Protein AF-A0A9P9S397-F1 (afdb_monomer_lite)

Sequence (349 aa):
MIGLSSWQPPRPSTATQDDVRAQAESRRKRQEWLDWERIQEQHIRQCRNQVNSLKAAIALLDTSIELNRAKLKNDVPYWWNVFRSPMLSEKEKSEIRRGILDNGAAMRIKQASLKREQSDLEKLDIELVQRKNQELIRLEVERVEKEKRARAAREKAGAEARQRAAAEHARQRAAQEAKAKAAREEAAKEEAARRERMAEVEEALKRHRETMEKEREKRVEEARKARQTQRQNYSYGGRNGSQHQGHNQTPEISCEHSGWWSKLEGRRDCPHCTGPCYTFALQCPGCATIACVACRPKLQAGRKPPLYDHSQQRQGAANRHTKGNGRGHRAPQQGRNDEHNQYNIYDWF

Secondary structure (DSSP, 8-state):
-------PPPPPPHHHHHHHHHHHHHHHHHHHHHHHHHHHHHHHHHHHHHHHHHHHHHHHHHHHHHHHHHHHHH---TTS-TTS-PPPPHHHHHHHHHHHHHHHHHHHHHHHHHHHHHHHHHHHHHHHHHHHHHHHHHHHHHHHHHHHHHHHHHHHHHHHHHHHHHHHHHHHHHHHHHHHHHHHHHHHHHHHHHHHHHHHHHHHHHHHHHHHHHHHHHHHHHHHHHHHHHTTS-------------------------S--EEEES-EE-TTT--EESSEEEE-TTT--EE-TTTHHHHHTT-------TTTTTSSSSS-SS---------------------------

Foldseek 3Di:
DDDPPPPDDPDPDPVVVVVVVVVVVVVVVVVVLVVVLVVLVVVLVVLVVLLVVLVVLLVVLVVLLVVLVVLVVVLDDDPPCVDDDDHDDPVRNVVSVVSNVVSVVVSVVSVVVSVVSVVVSVVSVVVSVVVVVVVVVVVVVVVVVVVVVVVVVVVVVVVVVVVVVVVVVVVVVVVVVVVVVVVVVVVVVVVVVVVVVVVVVVVVVVVVVVVVVVVVVVVVVVVVVVVVVCVVPDDDDDDDDDDDDDDDPDDPPPDLLPDAWDWAAAWDQQPQARDIPHGTWTARPPPRHTHHPVCSVCVNVVHRRPHHPPPPPVVPPPPPPDDDDDDDDDDPPPDPPPPPPPPPPDDDD

pLDDT: mean 83.04, std 20.04, range [29.83, 98.56]

Radius of gyration: 61.06 Å; chains: 1; bounding box: 126×58×181 Å

Structure (mmCIF, N/CA/C/O backbone):
data_AF-A0A9P9S397-F1
#
_entry.id   AF-A0A9P9S397-F1
#
loop_
_atom_site.group_PDB
_atom_site.id
_atom_site.type_symbol
_atom_site.label_atom_id
_atom_site.label_alt_id
_atom_site.label_comp_id
_atom_site.label_asym_id
_atom_site.label_entity_id
_atom_site.label_seq_id
_atom_site.pdbx_PDB_ins_code
_atom_site.Cartn_x
_atom_site.Cartn_y
_atom_site.Cartn_z
_atom_site.occupancy
_atom_site.B_iso_or_equiv
_atom_site.auth_seq_id
_atom_site.auth_comp_id
_atom_site.auth_asym_id
_atom_site.auth_atom_id
_atom_site.pdbx_PDB_model_num
ATOM 1 N N . MET A 1 1 ? 44.923 -33.596 -12.079 1.00 47.06 1 MET A N 1
ATOM 2 C CA . MET A 1 1 ? 44.219 -33.124 -10.868 1.00 47.06 1 MET A CA 1
ATOM 3 C C . MET A 1 1 ? 43.403 -31.902 -11.257 1.00 47.06 1 MET A C 1
ATOM 5 O O . MET A 1 1 ? 43.984 -30.858 -11.513 1.00 47.06 1 MET A O 1
ATOM 9 N N . ILE A 1 2 ? 42.090 -32.058 -11.429 1.00 52.41 2 ILE A N 1
ATOM 10 C CA . ILE A 1 2 ? 41.185 -30.953 -11.770 1.00 52.41 2 ILE A CA 1
ATOM 11 C C . ILE A 1 2 ? 40.862 -30.237 -10.458 1.00 52.41 2 ILE A C 1
ATOM 13 O O . ILE A 1 2 ? 40.280 -30.836 -9.556 1.00 52.41 2 ILE A O 1
ATOM 17 N N . GLY A 1 3 ? 41.316 -28.991 -10.326 1.00 55.72 3 GLY A N 1
ATOM 18 C CA . GLY A 1 3 ? 41.037 -28.162 -9.161 1.00 55.72 3 GLY A CA 1
ATOM 19 C C . GLY A 1 3 ? 39.544 -27.867 -9.080 1.00 55.72 3 GLY A C 1
ATOM 20 O O . GLY A 1 3 ? 38.993 -27.202 -9.953 1.00 55.72 3 GLY A O 1
ATOM 21 N N . LEU A 1 4 ? 38.891 -28.369 -8.033 1.00 61.16 4 LEU A N 1
ATOM 22 C CA . LEU A 1 4 ? 37.544 -27.963 -7.652 1.00 61.16 4 LEU A CA 1
ATOM 23 C C . LEU A 1 4 ? 37.615 -26.502 -7.194 1.00 61.16 4 LEU A C 1
ATOM 25 O O . LEU A 1 4 ? 37.888 -26.221 -6.028 1.00 61.16 4 LEU A O 1
ATOM 29 N N . SER A 1 5 ? 37.421 -25.563 -8.123 1.00 64.38 5 SER A N 1
ATOM 30 C CA . SER A 1 5 ? 37.173 -24.163 -7.783 1.00 64.38 5 SER A CA 1
ATOM 31 C C . SER A 1 5 ? 35.950 -24.117 -6.876 1.00 64.38 5 SER A C 1
ATOM 33 O O . SER A 1 5 ? 34.835 -24.417 -7.303 1.00 64.38 5 SER A O 1
ATOM 35 N N . SER A 1 6 ? 36.179 -23.801 -5.603 1.00 70.31 6 SER A N 1
ATOM 36 C CA . SER A 1 6 ? 35.135 -23.687 -4.597 1.00 70.31 6 SER A CA 1
ATOM 37 C C . SER A 1 6 ? 34.153 -22.604 -5.032 1.00 70.31 6 SER A C 1
ATOM 39 O O . SER A 1 6 ? 34.464 -21.414 -5.068 1.00 70.31 6 SER A O 1
ATOM 41 N N . TRP A 1 7 ? 32.954 -23.026 -5.423 1.00 75.06 7 TRP A N 1
ATOM 42 C CA . TRP A 1 7 ? 31.869 -22.110 -5.731 1.00 75.06 7 TRP A CA 1
ATOM 43 C C . TRP A 1 7 ? 31.431 -21.457 -4.419 1.00 75.06 7 TRP A C 1
ATOM 45 O O . TRP A 1 7 ? 30.706 -22.050 -3.621 1.00 75.06 7 TRP A O 1
ATOM 55 N N . GLN A 1 8 ? 31.944 -20.259 -4.146 1.00 76.62 8 GLN A N 1
ATOM 56 C CA . GLN A 1 8 ? 31.479 -19.440 -3.036 1.00 76.62 8 GLN A CA 1
ATOM 57 C C . GLN A 1 8 ? 30.264 -18.643 -3.517 1.00 76.62 8 GLN A C 1
ATOM 59 O O . GLN A 1 8 ? 30.388 -17.885 -4.484 1.00 76.62 8 GLN A O 1
ATOM 64 N N . PRO A 1 9 ? 29.089 -18.800 -2.882 1.00 76.06 9 PRO A N 1
ATOM 65 C CA . PRO A 1 9 ? 27.924 -18.013 -3.244 1.00 76.06 9 PRO A CA 1
ATOM 66 C C . PRO A 1 9 ? 28.239 -16.516 -3.089 1.00 76.06 9 PRO A C 1
ATOM 68 O O . PRO A 1 9 ? 28.928 -16.128 -2.137 1.00 76.06 9 PRO A O 1
ATOM 71 N N . PRO A 1 10 ? 27.758 -15.664 -4.011 1.00 75.31 10 PRO A N 1
ATOM 72 C CA . PRO A 1 10 ? 27.984 -14.228 -3.938 1.00 75.31 10 PRO A CA 1
ATOM 73 C C . PRO A 1 10 ? 27.463 -13.701 -2.599 1.00 75.31 10 PRO A C 1
ATOM 75 O O . PRO A 1 10 ? 26.325 -13.976 -2.212 1.00 75.31 10 PRO A O 1
ATOM 78 N N . ARG A 1 11 ? 28.311 -12.959 -1.876 1.00 76.56 11 ARG A N 1
ATOM 79 C CA . ARG A 1 11 ? 27.916 -12.348 -0.603 1.00 76.56 11 ARG A CA 1
ATOM 80 C C . ARG A 1 11 ? 26.705 -11.442 -0.851 1.00 76.56 11 ARG A C 1
ATOM 82 O O . ARG A 1 11 ? 26.745 -10.650 -1.797 1.00 76.56 11 ARG A O 1
ATOM 89 N N . PRO A 1 12 ? 25.638 -11.546 -0.041 1.00 69.94 12 PRO A N 1
ATOM 90 C CA . PRO A 1 12 ? 24.483 -10.676 -0.182 1.00 69.94 12 PRO A CA 1
ATOM 91 C C . PRO A 1 12 ? 24.933 -9.217 -0.081 1.00 69.94 12 PRO A C 1
ATOM 93 O O . PRO A 1 12 ? 25.752 -8.861 0.765 1.00 69.94 12 PRO A O 1
ATOM 96 N N . SER A 1 13 ? 24.419 -8.383 -0.984 1.00 75.19 13 SER A N 1
ATOM 97 C CA . SER A 1 13 ? 24.663 -6.941 -0.967 1.00 75.19 13 SER A CA 1
ATOM 98 C C . SER A 1 13 ? 24.249 -6.370 0.392 1.00 75.19 13 SER A C 1
ATOM 100 O O . SER A 1 13 ? 23.174 -6.703 0.894 1.00 75.19 13 SER A O 1
ATOM 102 N N . THR A 1 14 ? 25.065 -5.493 0.976 1.00 80.00 14 THR A N 1
ATOM 103 C CA . THR A 1 14 ? 24.781 -4.840 2.267 1.00 80.00 14 THR A CA 1
ATOM 104 C C . THR A 1 14 ? 23.400 -4.176 2.286 1.00 80.00 14 THR A C 1
ATOM 106 O O . THR A 1 14 ? 22.668 -4.317 3.260 1.00 80.00 14 THR A O 1
ATOM 109 N N . ALA A 1 15 ? 22.969 -3.603 1.156 1.00 79.00 15 ALA A N 1
ATOM 110 C CA . ALA A 1 15 ? 21.637 -3.018 0.996 1.00 79.00 15 ALA A CA 1
ATOM 111 C C . ALA A 1 15 ? 20.494 -4.029 1.216 1.00 79.00 15 ALA A C 1
ATOM 113 O O . ALA A 1 15 ? 19.475 -3.699 1.813 1.00 79.00 15 ALA A O 1
ATOM 114 N N . THR A 1 16 ? 20.668 -5.282 0.782 1.00 83.12 16 THR A N 1
ATOM 115 C CA . THR A 1 16 ? 19.650 -6.329 0.986 1.00 83.12 16 THR A CA 1
ATOM 116 C C . THR A 1 16 ? 19.575 -6.793 2.439 1.00 83.12 16 THR A C 1
ATOM 118 O O . THR A 1 16 ? 18.506 -7.172 2.907 1.00 83.12 16 THR A O 1
ATOM 121 N N . GLN A 1 17 ? 20.689 -6.732 3.173 1.00 89.94 17 GLN A N 1
ATOM 122 C CA . GLN A 1 17 ? 20.728 -7.087 4.589 1.00 89.94 17 GLN A CA 1
ATOM 123 C C . GLN A 1 17 ? 20.063 -6.010 5.460 1.00 89.94 17 GLN A C 1
ATOM 125 O O . GLN A 1 17 ? 19.331 -6.348 6.393 1.00 89.94 17 GLN A O 1
ATOM 130 N N . ASP A 1 18 ? 20.269 -4.735 5.128 1.00 88.06 18 ASP A N 1
ATOM 131 C CA . ASP A 1 18 ? 19.648 -3.608 5.831 1.00 88.06 18 ASP A CA 1
ATOM 132 C C . ASP A 1 18 ? 18.126 -3.581 5.631 1.00 88.06 18 ASP A C 1
ATOM 134 O O . ASP A 1 18 ? 17.384 -3.402 6.598 1.00 88.06 18 ASP A O 1
ATOM 138 N N . ASP A 1 19 ? 17.639 -3.872 4.419 1.00 87.12 19 ASP A N 1
ATOM 139 C CA . ASP A 1 19 ? 16.201 -3.985 4.141 1.00 87.12 19 ASP A CA 1
ATOM 140 C C . ASP A 1 19 ? 15.539 -5.113 4.947 1.00 87.12 19 ASP A C 1
ATOM 142 O O . ASP A 1 19 ? 14.434 -4.951 5.473 1.00 87.12 19 ASP A O 1
ATOM 146 N N . VAL A 1 20 ? 16.212 -6.261 5.075 1.00 92.00 20 VAL A N 1
ATOM 147 C CA . VAL A 1 20 ? 15.720 -7.388 5.881 1.00 92.00 20 VAL A CA 1
ATOM 148 C C . VAL A 1 20 ? 15.672 -7.013 7.362 1.00 92.00 20 VAL A C 1
ATOM 150 O O . VAL A 1 20 ? 14.684 -7.318 8.034 1.00 92.00 20 VAL A O 1
ATOM 153 N N . ARG A 1 21 ? 16.693 -6.312 7.874 1.00 93.75 21 ARG A N 1
ATOM 154 C CA . ARG A 1 21 ? 16.716 -5.834 9.264 1.00 93.75 21 ARG A CA 1
ATOM 155 C C . ARG A 1 21 ? 15.594 -4.830 9.527 1.00 93.75 21 ARG A C 1
ATOM 157 O O . ARG A 1 21 ? 14.854 -5.001 10.491 1.00 93.75 21 ARG A O 1
ATOM 164 N N . ALA A 1 22 ? 15.407 -3.854 8.640 1.00 90.69 22 ALA A N 1
ATOM 165 C CA . ALA A 1 22 ? 14.336 -2.866 8.749 1.00 90.69 22 ALA A CA 1
ATOM 166 C C . ALA A 1 22 ? 12.944 -3.524 8.741 1.00 90.69 22 ALA A C 1
ATOM 168 O O . ALA A 1 22 ? 12.081 -3.175 9.547 1.00 90.69 22 ALA A O 1
ATOM 169 N N . GLN A 1 23 ? 12.727 -4.529 7.886 1.00 92.69 23 GLN A N 1
ATOM 170 C CA . GLN A 1 23 ? 11.474 -5.291 7.874 1.00 92.69 23 GLN A CA 1
ATOM 171 C C . GLN A 1 23 ? 11.268 -6.108 9.154 1.00 92.69 23 GLN A C 1
ATOM 173 O O . GLN A 1 23 ? 10.143 -6.190 9.648 1.00 92.69 23 GLN A O 1
ATOM 178 N N . ALA A 1 24 ? 12.324 -6.716 9.697 1.00 95.94 24 ALA A N 1
ATOM 179 C CA . ALA A 1 24 ? 12.247 -7.456 10.953 1.00 95.94 24 ALA A CA 1
ATOM 180 C C . ALA A 1 24 ? 11.903 -6.531 12.132 1.00 95.94 24 ALA A C 1
ATOM 182 O O . ALA A 1 24 ? 11.038 -6.866 12.940 1.00 95.94 24 ALA A O 1
ATOM 183 N N . GLU A 1 25 ? 12.513 -5.346 12.197 1.00 95.75 25 GLU A N 1
ATOM 184 C CA . GLU A 1 25 ? 12.210 -4.333 13.212 1.00 95.75 25 GLU A CA 1
ATOM 185 C C . GLU A 1 25 ? 10.779 -3.797 13.094 1.00 95.75 25 GLU A C 1
ATOM 187 O O . GLU A 1 25 ? 10.087 -3.695 14.107 1.00 95.75 25 GLU A O 1
ATOM 192 N N . SER A 1 26 ? 10.306 -3.514 11.875 1.00 93.44 26 SER A N 1
ATOM 193 C CA . SER A 1 26 ? 8.913 -3.113 11.618 1.00 93.44 26 SER A CA 1
ATOM 194 C C . SER A 1 26 ? 7.926 -4.184 12.102 1.00 93.44 26 SER A C 1
ATOM 196 O O . SER A 1 26 ? 7.006 -3.896 12.871 1.00 93.44 26 SER A O 1
ATOM 198 N N . ARG A 1 27 ? 8.169 -5.458 11.762 1.00 95.88 27 ARG A N 1
ATOM 199 C CA . ARG A 1 27 ? 7.345 -6.584 12.236 1.00 95.88 27 ARG A CA 1
ATOM 200 C C . ARG A 1 27 ? 7.357 -6.714 13.755 1.00 95.88 27 ARG A C 1
ATOM 202 O O . ARG A 1 27 ? 6.297 -6.923 14.337 1.00 95.88 27 ARG A O 1
ATOM 209 N N . ARG A 1 28 ? 8.522 -6.569 14.394 1.00 97.62 28 ARG A N 1
ATOM 210 C CA . ARG A 1 28 ? 8.641 -6.629 15.857 1.00 97.62 28 ARG A CA 1
ATOM 211 C C . ARG A 1 28 ? 7.817 -5.527 16.520 1.00 97.62 28 ARG A C 1
ATOM 213 O O . ARG A 1 28 ? 6.984 -5.826 17.365 1.00 97.62 28 ARG A O 1
ATOM 220 N N . LYS A 1 29 ? 7.964 -4.280 16.064 1.00 95.38 29 LYS A N 1
ATOM 221 C CA . LYS A 1 29 ? 7.185 -3.134 16.560 1.00 95.38 29 LYS A CA 1
ATOM 222 C C . LYS A 1 29 ? 5.682 -3.293 16.332 1.00 95.38 29 LYS A C 1
ATOM 224 O O . LYS A 1 29 ? 4.881 -2.803 17.122 1.00 95.38 29 LYS A O 1
ATOM 229 N N . ARG A 1 30 ? 5.275 -3.935 15.235 1.00 94.88 30 ARG A N 1
ATOM 230 C CA . ARG A 1 30 ? 3.866 -4.260 14.981 1.00 94.88 30 ARG A CA 1
ATOM 231 C C . ARG A 1 30 ? 3.350 -5.322 15.948 1.00 94.88 30 ARG A C 1
ATOM 233 O O . ARG A 1 30 ? 2.230 -5.197 16.424 1.00 94.88 30 ARG A O 1
ATOM 240 N N . GLN A 1 31 ? 4.156 -6.333 16.252 1.00 97.81 31 GLN A N 1
ATOM 241 C CA . GLN A 1 31 ? 3.795 -7.358 17.227 1.00 97.81 31 GLN A CA 1
ATOM 242 C C . GLN A 1 31 ? 3.662 -6.769 18.637 1.00 97.81 31 GLN A C 1
ATOM 244 O O . GLN A 1 31 ? 2.651 -6.996 19.290 1.00 97.81 31 GLN A O 1
ATOM 249 N N . GLU A 1 32 ? 4.625 -5.941 19.054 1.00 96.88 32 GLU A N 1
ATOM 250 C CA . GLU A 1 32 ? 4.577 -5.196 20.320 1.00 96.88 32 GLU A CA 1
ATOM 251 C C . GLU A 1 32 ? 3.282 -4.371 20.436 1.00 96.88 32 GLU A C 1
ATOM 253 O O . GLU A 1 32 ? 2.628 -4.377 21.478 1.00 96.88 32 GLU A O 1
ATOM 258 N N . TRP A 1 33 ? 2.869 -3.710 19.348 1.00 96.62 33 TRP A N 1
ATOM 259 C CA . TRP A 1 33 ? 1.614 -2.957 19.308 1.00 96.62 33 TRP A CA 1
ATOM 260 C C . TRP A 1 33 ? 0.370 -3.852 19.420 1.00 96.62 33 TRP A C 1
ATOM 262 O O . TRP A 1 33 ? -0.529 -3.540 20.196 1.00 96.62 33 TRP A O 1
ATOM 272 N N . LEU A 1 34 ? 0.326 -4.978 18.701 1.00 96.56 34 LEU A N 1
ATOM 273 C CA . LEU A 1 34 ? -0.796 -5.928 18.763 1.00 96.56 34 LEU A CA 1
ATOM 274 C C . LEU A 1 34 ? -0.946 -6.564 20.150 1.00 96.56 34 LEU A C 1
ATOM 276 O O . LEU A 1 34 ? -2.060 -6.809 20.614 1.00 96.56 34 LEU A O 1
ATOM 280 N N . ASP A 1 35 ? 0.170 -6.862 20.812 1.00 97.94 35 ASP A N 1
ATOM 281 C CA . ASP A 1 35 ? 0.150 -7.418 22.161 1.00 97.94 35 ASP A CA 1
ATOM 282 C C . ASP A 1 35 ? -0.307 -6.362 23.179 1.00 97.94 35 ASP A C 1
ATOM 284 O O . ASP A 1 35 ? -1.132 -6.667 24.042 1.00 97.94 35 ASP A O 1
ATOM 288 N N . TRP A 1 36 ? 0.128 -5.107 23.026 1.00 97.62 36 TRP A N 1
ATOM 289 C CA . TRP A 1 36 ? -0.390 -3.986 23.813 1.00 97.62 36 TRP A CA 1
ATOM 290 C C . TRP A 1 36 ? -1.898 -3.777 23.603 1.00 97.62 36 TRP A C 1
ATOM 292 O O . TRP A 1 36 ? -2.637 -3.684 24.583 1.00 97.62 36 TRP A O 1
ATOM 302 N N . GLU A 1 37 ? -2.372 -3.770 22.352 1.00 97.69 37 GLU A N 1
ATOM 303 C CA . GLU A 1 37 ? -3.796 -3.618 22.015 1.00 97.69 37 GLU A CA 1
ATOM 304 C C . GLU A 1 37 ? -4.633 -4.707 22.694 1.00 97.69 37 GLU A C 1
ATOM 306 O O . GLU A 1 37 ? -5.632 -4.410 23.348 1.00 97.69 37 GLU A O 1
ATOM 311 N N . ARG A 1 38 ? -4.182 -5.965 22.627 1.00 98.25 38 ARG A N 1
ATOM 312 C CA . ARG A 1 38 ? -4.863 -7.094 23.274 1.00 98.25 38 ARG A CA 1
ATOM 313 C C . ARG A 1 38 ? -4.982 -6.911 24.787 1.00 98.25 38 ARG A C 1
ATOM 315 O O . ARG A 1 38 ? -6.045 -7.174 25.350 1.00 98.25 38 ARG A O 1
ATOM 322 N N . ILE A 1 39 ? -3.904 -6.480 25.444 1.00 98.06 39 ILE A N 1
ATOM 323 C CA . ILE A 1 39 ? -3.888 -6.246 26.894 1.00 98.06 39 ILE A CA 1
ATOM 324 C C . ILE A 1 39 ? -4.864 -5.121 27.260 1.00 98.06 39 ILE A C 1
ATOM 326 O O . ILE A 1 39 ? -5.649 -5.273 28.198 1.00 98.06 39 ILE A O 1
ATOM 330 N N . GLN A 1 40 ? -4.872 -4.025 26.498 1.00 97.12 40 GLN A N 1
ATOM 331 C CA . GLN A 1 40 ? -5.792 -2.910 26.734 1.00 97.12 40 GLN A CA 1
ATOM 332 C C . GLN A 1 40 ? -7.251 -3.308 26.528 1.00 97.12 40 GLN A C 1
ATOM 334 O O . GLN A 1 40 ? -8.101 -3.013 27.366 1.00 97.12 40 GLN A O 1
ATOM 339 N N . GLU A 1 41 ? -7.558 -4.047 25.463 1.00 97.69 41 GLU A N 1
ATOM 340 C CA . GLU A 1 41 ? -8.910 -4.552 25.237 1.00 97.69 41 GLU A CA 1
ATOM 341 C C . GLU A 1 41 ? -9.369 -5.492 26.356 1.00 97.69 41 GLU A C 1
ATOM 343 O O . GLU A 1 41 ? -10.533 -5.451 26.761 1.00 97.69 41 GLU A O 1
ATOM 348 N N . GLN A 1 42 ? -8.475 -6.332 26.883 1.00 98.31 42 GLN A N 1
ATOM 349 C CA . GLN A 1 42 ? -8.781 -7.173 28.037 1.00 98.31 42 GLN A CA 1
ATOM 350 C C . GLN A 1 42 ? -9.090 -6.328 29.280 1.00 98.31 42 GLN A C 1
ATOM 352 O O . GLN A 1 42 ? -10.061 -6.624 29.980 1.00 98.31 42 GLN A O 1
ATOM 357 N N . HIS A 1 43 ? -8.318 -5.269 29.529 1.00 97.88 43 HIS A N 1
ATOM 358 C CA . HIS A 1 43 ? -8.546 -4.355 30.646 1.00 97.88 43 HIS A CA 1
ATOM 359 C C . HIS A 1 43 ? -9.898 -3.634 30.520 1.00 97.88 43 HIS A C 1
ATOM 361 O O . HIS A 1 43 ? -10.719 -3.689 31.434 1.00 97.88 43 HIS A O 1
ATOM 367 N N . ILE A 1 44 ? -10.206 -3.092 29.339 1.00 98.06 44 ILE A N 1
ATOM 368 C CA . ILE A 1 44 ? -11.502 -2.473 29.022 1.00 98.06 44 ILE A CA 1
ATOM 369 C C . ILE A 1 44 ? -12.659 -3.453 29.265 1.00 98.06 44 ILE A C 1
ATOM 371 O O . ILE A 1 44 ? -13.680 -3.087 29.854 1.00 98.06 44 ILE A O 1
ATOM 375 N N . ARG A 1 45 ? -12.521 -4.724 28.858 1.00 98.50 45 ARG A N 1
ATOM 376 C CA . ARG A 1 45 ? -13.539 -5.759 29.127 1.00 98.50 45 ARG A CA 1
ATOM 377 C C . ARG A 1 45 ? -13.733 -5.996 30.625 1.00 98.50 45 ARG A C 1
ATOM 379 O O . ARG A 1 45 ? -14.874 -6.128 31.067 1.00 98.50 45 ARG A O 1
ATOM 386 N N . GLN A 1 46 ? -12.654 -6.045 31.403 1.00 98.25 46 GLN A N 1
ATOM 387 C CA . GLN A 1 46 ? -12.730 -6.207 32.857 1.00 98.25 46 GLN A CA 1
ATOM 388 C C . GLN A 1 46 ? -13.446 -5.022 33.520 1.00 98.25 46 GLN A C 1
ATOM 390 O O . GLN A 1 46 ? -14.392 -5.251 34.277 1.00 98.25 46 GLN A O 1
ATOM 395 N N . CYS A 1 47 ? -13.092 -3.783 33.164 1.00 97.88 47 CYS A N 1
ATOM 396 C CA . CYS A 1 47 ? -13.770 -2.579 33.654 1.00 97.88 47 CYS A CA 1
ATOM 397 C C . CYS A 1 47 ? -15.263 -2.581 33.285 1.00 97.88 47 CYS A C 1
ATOM 399 O O . CYS A 1 47 ? -16.119 -2.340 34.135 1.00 97.88 47 CYS A O 1
ATOM 401 N N . ARG A 1 48 ? -15.624 -2.954 32.046 1.00 98.38 48 ARG A N 1
ATOM 402 C CA . ARG A 1 48 ? -17.036 -3.085 31.626 1.00 98.38 48 ARG A CA 1
ATOM 403 C C . ARG A 1 48 ? -17.804 -4.099 32.476 1.00 98.38 48 ARG A C 1
ATOM 405 O O . ARG A 1 48 ? -18.940 -3.834 32.871 1.00 98.38 48 ARG A O 1
ATOM 412 N N . ASN A 1 49 ? -17.188 -5.234 32.803 1.00 98.50 49 ASN A N 1
ATOM 413 C CA . ASN A 1 49 ? -17.801 -6.238 33.673 1.00 98.50 49 ASN A CA 1
ATOM 414 C C . ASN A 1 49 ? -18.003 -5.715 35.103 1.00 98.50 49 ASN A C 1
ATOM 416 O O . ASN A 1 49 ? -19.065 -5.936 35.688 1.00 98.50 49 ASN A O 1
ATOM 420 N N . GLN A 1 50 ? -17.028 -4.987 35.652 1.00 98.38 50 GLN A N 1
ATOM 421 C CA . GLN A 1 50 ? -17.141 -4.360 36.973 1.00 98.38 50 GLN A CA 1
ATOM 422 C C . GLN A 1 50 ? -18.247 -3.297 37.004 1.00 98.38 50 GLN A C 1
ATOM 424 O O . GLN A 1 50 ? -19.091 -3.322 37.900 1.00 98.38 50 GLN A O 1
ATOM 429 N N . VAL A 1 51 ? -18.316 -2.432 35.988 1.00 98.38 51 VAL A N 1
ATOM 430 C CA . VAL A 1 51 ? -19.397 -1.449 35.808 1.00 98.38 51 VAL A CA 1
ATOM 431 C C . VAL A 1 51 ? -20.764 -2.138 35.781 1.00 98.38 51 VAL A C 1
ATOM 433 O O . VAL A 1 51 ? -21.682 -1.713 36.484 1.00 98.38 51 VAL A O 1
ATOM 436 N N . ASN A 1 52 ? -20.911 -3.220 35.012 1.00 98.44 52 ASN A N 1
ATOM 437 C CA . ASN A 1 52 ? -22.170 -3.967 34.926 1.00 98.44 52 ASN A CA 1
ATOM 438 C C . ASN A 1 52 ? -22.545 -4.632 36.260 1.00 98.44 52 ASN A C 1
ATOM 440 O O . ASN A 1 52 ? -23.704 -4.568 36.669 1.00 98.44 52 ASN A O 1
ATOM 444 N N . SER A 1 53 ? -21.569 -5.202 36.970 1.00 98.44 53 SER A N 1
ATOM 445 C CA . SER A 1 53 ? -21.763 -5.780 38.305 1.00 98.44 53 SER A CA 1
ATOM 446 C C . SER A 1 53 ? -22.224 -4.730 39.325 1.00 98.44 53 SER A C 1
ATOM 448 O O . SER A 1 53 ? -23.201 -4.941 40.046 1.00 98.44 53 SER A O 1
ATOM 450 N N . LEU A 1 54 ? -21.594 -3.549 39.338 1.00 98.12 54 LEU A N 1
ATOM 451 C CA . LEU A 1 54 ? -21.985 -2.436 40.209 1.00 98.12 54 LEU A CA 1
ATOM 452 C C . LEU A 1 54 ? -23.393 -1.920 39.890 1.00 98.12 54 LEU A C 1
ATOM 454 O O . LEU A 1 54 ? -24.169 -1.678 40.815 1.00 98.12 54 LEU A O 1
ATOM 458 N N . LYS A 1 55 ? -23.751 -1.798 38.605 1.00 98.19 55 LYS A N 1
ATOM 459 C CA . LYS A 1 55 ? -25.111 -1.423 38.180 1.00 98.19 55 LYS A CA 1
ATOM 460 C C . LYS A 1 55 ? -26.156 -2.426 38.669 1.00 98.19 55 LYS A C 1
ATOM 462 O O . LYS A 1 55 ? -27.171 -2.011 39.223 1.00 98.19 55 LYS A O 1
ATOM 467 N N . ALA A 1 56 ? -25.896 -3.725 38.515 1.00 98.38 56 ALA A N 1
ATOM 468 C CA . ALA A 1 56 ? -26.794 -4.773 38.995 1.00 98.38 56 ALA A CA 1
ATOM 469 C C . ALA A 1 56 ? -26.954 -4.728 40.525 1.00 98.38 56 ALA A C 1
ATOM 471 O O . ALA A 1 56 ? -28.072 -4.785 41.029 1.00 98.38 56 ALA A O 1
ATOM 472 N N . ALA A 1 57 ? -25.857 -4.548 41.269 1.00 98.25 57 ALA A N 1
ATOM 473 C CA . ALA A 1 57 ? -25.899 -4.426 42.726 1.00 98.25 57 ALA A CA 1
ATOM 474 C C . ALA A 1 57 ? -26.701 -3.199 43.197 1.00 98.25 57 ALA A C 1
ATOM 476 O O . ALA A 1 57 ? -27.470 -3.298 44.151 1.00 98.25 57 ALA A O 1
ATOM 477 N N . ILE A 1 58 ? -26.555 -2.054 42.521 1.00 98.06 58 ILE A N 1
ATOM 478 C CA . ILE A 1 58 ? -27.348 -0.847 42.800 1.00 98.06 58 ILE A CA 1
ATOM 479 C C . ILE A 1 58 ? -28.837 -1.111 42.550 1.00 98.06 58 ILE A C 1
ATOM 481 O O . ILE A 1 58 ? -29.648 -0.785 43.410 1.00 98.06 58 ILE A O 1
ATOM 485 N N . ALA A 1 59 ? -29.194 -1.743 41.428 1.00 98.38 59 ALA A N 1
ATOM 486 C CA . ALA A 1 59 ? -30.585 -2.074 41.114 1.00 98.38 59 ALA A CA 1
ATOM 487 C C . ALA A 1 59 ? -31.207 -3.026 42.152 1.00 98.38 59 ALA A C 1
ATOM 489 O O . ALA A 1 59 ? -32.342 -2.827 42.578 1.00 98.38 59 ALA A O 1
ATOM 490 N N . LEU A 1 60 ? -30.451 -4.024 42.623 1.00 98.44 60 LEU A N 1
ATOM 491 C CA . LEU A 1 60 ? -30.902 -4.916 43.696 1.00 98.44 60 LEU A CA 1
ATOM 492 C C . LEU A 1 60 ? -31.154 -4.155 45.008 1.00 98.44 60 LEU A C 1
ATOM 494 O O . LEU A 1 60 ? -32.187 -4.361 45.645 1.00 98.44 60 LEU A O 1
ATOM 498 N N . LEU A 1 61 ? -30.257 -3.246 45.403 1.00 98.06 61 LEU A N 1
ATOM 499 C CA . LEU A 1 61 ? -30.456 -2.411 46.595 1.00 98.06 61 LEU A CA 1
ATOM 500 C C . LEU A 1 61 ? -31.686 -1.506 46.461 1.00 98.06 61 LEU A C 1
ATOM 502 O O . LEU A 1 61 ? -32.460 -1.396 47.410 1.00 98.06 61 LEU A O 1
ATOM 506 N N . ASP A 1 62 ? -31.889 -0.910 45.287 1.00 98.25 62 ASP A N 1
ATOM 507 C CA . ASP A 1 62 ? -33.035 -0.047 44.994 1.00 98.25 62 ASP A CA 1
ATOM 508 C C . ASP A 1 62 ? -34.362 -0.815 45.102 1.00 98.25 62 ASP A C 1
ATOM 510 O O . ASP A 1 62 ? -35.259 -0.417 45.845 1.00 98.25 62 ASP A O 1
ATOM 514 N N . THR A 1 63 ? -34.447 -2.004 44.493 1.00 98.31 63 THR A N 1
ATOM 515 C CA . THR A 1 63 ? -35.636 -2.871 44.614 1.00 98.31 63 THR A CA 1
ATOM 516 C C . THR A 1 63 ? -35.922 -3.269 46.067 1.00 98.31 63 THR A C 1
ATOM 518 O O . THR A 1 63 ? -37.077 -3.282 46.488 1.00 98.31 63 THR A O 1
ATOM 521 N N . SER A 1 64 ? -34.885 -3.536 46.869 1.00 98.31 64 SER A N 1
ATOM 522 C CA . SER A 1 64 ? -35.020 -3.846 48.298 1.00 98.31 64 SER A CA 1
ATOM 523 C C . SER A 1 64 ? -35.547 -2.652 49.104 1.00 98.31 64 SER A C 1
ATOM 525 O O . SER A 1 64 ? -36.419 -2.812 49.964 1.00 98.31 64 SER A O 1
ATOM 527 N N . ILE A 1 65 ? -35.074 -1.437 48.800 1.00 97.88 65 ILE A N 1
ATOM 528 C CA . ILE A 1 65 ? -35.580 -0.193 49.395 1.00 97.88 65 ILE A CA 1
ATOM 529 C C . ILE A 1 65 ? -37.061 0.001 49.050 1.00 97.88 65 ILE A C 1
ATOM 531 O O . ILE A 1 65 ? -37.856 0.264 49.954 1.00 97.88 65 ILE A O 1
ATOM 535 N N . GLU A 1 66 ? -37.447 -0.170 47.786 1.00 98.31 66 GLU A N 1
ATOM 536 C CA . GLU A 1 66 ? -38.837 -0.012 47.341 1.00 98.31 66 GLU A CA 1
ATOM 537 C C . GLU A 1 66 ? -39.775 -1.049 47.967 1.00 98.31 66 GLU A C 1
ATOM 539 O O . GLU A 1 66 ? -40.850 -0.695 48.456 1.00 98.31 66 GLU A O 1
ATOM 544 N N . LEU A 1 67 ? -39.352 -2.312 48.066 1.00 97.56 67 LEU A N 1
ATOM 545 C CA . LEU A 1 67 ? -40.111 -3.349 48.771 1.00 97.56 67 LEU A CA 1
ATOM 546 C C . LEU A 1 67 ? -40.321 -2.994 50.250 1.00 97.56 67 LEU A C 1
ATOM 548 O O . LEU A 1 67 ? -41.424 -3.140 50.777 1.00 97.56 67 LEU A O 1
ATOM 552 N N . ASN A 1 68 ? -39.284 -2.496 50.924 1.00 97.44 68 ASN A N 1
ATOM 553 C CA . ASN A 1 68 ? -39.368 -2.072 52.320 1.00 97.44 68 ASN A CA 1
ATOM 554 C C . ASN A 1 68 ? -40.266 -0.836 52.504 1.00 97.44 68 ASN A C 1
ATOM 556 O O . ASN A 1 68 ? -41.060 -0.786 53.445 1.00 97.44 68 ASN A O 1
ATOM 560 N N . ARG A 1 69 ? -40.212 0.131 51.580 1.00 97.00 69 ARG A N 1
ATOM 561 C CA . ARG A 1 69 ? -41.129 1.284 51.549 1.00 97.00 69 ARG A CA 1
ATOM 562 C C . ARG A 1 69 ? -42.576 0.848 51.334 1.00 97.00 69 ARG A C 1
ATOM 564 O O . ARG A 1 69 ? -43.462 1.331 52.036 1.00 97.00 69 ARG A O 1
ATOM 571 N N . ALA A 1 70 ? -42.818 -0.089 50.419 1.00 95.56 70 ALA A N 1
ATOM 572 C CA . ALA A 1 70 ? -44.146 -0.634 50.158 1.00 95.56 70 ALA A CA 1
ATOM 573 C C . ALA A 1 70 ? -44.717 -1.362 51.385 1.00 95.56 70 ALA A C 1
ATOM 575 O O . ALA A 1 70 ? -45.880 -1.152 51.723 1.00 95.56 70 ALA A O 1
ATOM 576 N N . LYS A 1 71 ? -43.899 -2.151 52.099 1.00 94.12 71 LYS A N 1
ATOM 577 C CA . LYS A 1 71 ? -44.298 -2.791 53.368 1.00 94.12 71 LYS A CA 1
ATOM 578 C C . LYS A 1 71 ? -44.756 -1.767 54.407 1.00 94.12 71 LYS A C 1
ATOM 580 O O . LYS A 1 71 ? -45.818 -1.945 54.988 1.00 94.12 71 LYS A O 1
ATOM 585 N N . LEU A 1 72 ? -44.000 -0.681 54.593 1.00 94.25 72 LEU A N 1
ATOM 586 C CA . LEU A 1 72 ? -44.372 0.390 55.528 1.00 94.25 72 LEU A CA 1
ATOM 587 C C . LEU A 1 72 ? -45.624 1.158 55.084 1.00 94.25 72 LEU A C 1
ATOM 589 O O . LEU A 1 72 ? -46.425 1.541 55.925 1.00 94.25 72 LEU A O 1
ATOM 593 N N . LYS A 1 73 ? -45.807 1.392 53.779 1.00 92.50 73 LYS A N 1
ATOM 594 C CA . LYS A 1 73 ? -46.989 2.094 53.249 1.00 92.50 73 LYS A CA 1
ATOM 595 C C . LYS A 1 73 ? -48.271 1.270 53.394 1.00 92.50 73 LYS A C 1
ATOM 597 O O . LYS A 1 73 ? -49.335 1.837 53.616 1.00 92.50 73 LYS A O 1
ATOM 602 N N . ASN A 1 74 ? -48.165 -0.049 53.246 1.00 89.19 74 ASN A N 1
ATOM 603 C CA . ASN A 1 74 ? -49.294 -0.970 53.372 1.00 89.19 74 ASN A CA 1
ATOM 604 C C . ASN A 1 74 ? -49.674 -1.257 54.837 1.00 89.19 74 ASN A C 1
ATOM 606 O O . ASN A 1 74 ? -50.758 -1.783 55.083 1.00 89.19 74 ASN A O 1
ATOM 610 N N . ASP A 1 75 ? -48.822 -0.893 55.800 1.00 87.56 75 ASP A N 1
ATOM 611 C CA . ASP A 1 75 ? -49.093 -0.967 57.239 1.00 87.56 75 ASP A CA 1
ATOM 612 C C . ASP A 1 75 ? -49.990 0.208 57.685 1.00 87.56 75 ASP A C 1
ATOM 614 O O . ASP A 1 75 ? -49.541 1.194 58.269 1.00 87.56 75 ASP A O 1
ATOM 618 N N . VAL A 1 76 ? -51.279 0.134 57.334 1.00 81.00 76 VAL A N 1
ATOM 619 C CA . VAL A 1 76 ? -52.294 1.162 57.634 1.00 81.00 76 VAL A CA 1
ATOM 620 C C . VAL A 1 76 ? -53.122 0.754 58.869 1.00 81.00 76 VAL A C 1
ATOM 622 O O . VAL A 1 76 ? -53.517 -0.410 58.958 1.00 81.00 76 VAL A O 1
ATOM 625 N N . PRO A 1 77 ? -53.444 1.675 59.805 1.00 70.94 77 PRO A N 1
ATOM 626 C CA . PRO A 1 77 ? -54.209 1.366 61.014 1.00 70.94 77 PRO A CA 1
ATOM 627 C C . PRO A 1 77 ? -55.581 0.711 60.759 1.00 70.94 77 PRO A C 1
ATOM 629 O O . PRO A 1 77 ? -56.403 1.192 59.981 1.00 70.94 77 PRO A O 1
ATOM 632 N N . TYR A 1 78 ? -55.791 -0.370 61.508 1.00 56.12 78 TYR A N 1
ATOM 633 C CA . TYR A 1 78 ? -56.810 -1.431 61.529 1.00 56.12 78 TYR A CA 1
ATOM 634 C C . TYR A 1 78 ? -58.272 -1.154 61.108 1.00 56.12 78 TYR A C 1
ATOM 636 O O . TYR A 1 78 ? -58.961 -2.108 60.760 1.00 56.12 78 TYR A O 1
ATOM 644 N N . TRP A 1 79 ? -58.797 0.075 61.082 1.00 61.91 79 TRP A N 1
ATOM 645 C CA . TRP A 1 79 ? -60.254 0.241 60.912 1.00 61.91 79 TRP A CA 1
ATOM 646 C C . TRP A 1 79 ? -60.773 0.080 59.472 1.00 61.91 79 TRP A C 1
ATOM 648 O O . TRP A 1 79 ? -61.944 -0.236 59.286 1.00 61.91 79 TRP A O 1
ATOM 658 N N . TRP A 1 80 ? -59.911 0.215 58.457 1.00 61.97 80 TRP A N 1
ATOM 659 C CA . TRP A 1 80 ? -60.290 0.031 57.044 1.00 61.97 80 TRP A CA 1
ATOM 660 C C . TRP A 1 80 ? -59.850 -1.310 56.428 1.00 61.97 80 TRP A C 1
ATOM 662 O O . TRP A 1 80 ? -60.289 -1.648 55.331 1.00 61.97 80 TRP A O 1
ATOM 672 N N . ASN A 1 81 ? -59.001 -2.095 57.101 1.00 62.62 81 ASN A N 1
ATOM 673 C CA . ASN A 1 81 ? -58.372 -3.302 56.539 1.00 62.62 81 ASN A CA 1
ATOM 674 C C . ASN A 1 81 ? -58.912 -4.588 57.186 1.00 62.62 81 ASN A C 1
ATOM 676 O O . ASN A 1 81 ? -58.167 -5.386 57.745 1.00 62.62 81 ASN A O 1
ATOM 680 N N . VAL A 1 82 ? -60.222 -4.818 57.075 1.00 61.03 82 VAL A N 1
ATOM 681 C CA . VAL A 1 82 ? -60.938 -5.939 57.725 1.00 61.03 82 VAL A CA 1
ATOM 682 C C . VAL A 1 82 ? -60.475 -7.337 57.246 1.00 61.03 82 VAL A C 1
ATOM 684 O O . VAL A 1 82 ? -60.800 -8.336 57.877 1.00 61.03 82 VAL A O 1
ATOM 687 N N . PHE A 1 83 ? -59.672 -7.446 56.175 1.00 60.62 83 PHE A N 1
ATOM 688 C CA . PHE A 1 83 ? -59.372 -8.738 55.532 1.00 60.62 83 PHE A CA 1
ATOM 689 C C . PHE A 1 83 ? -57.908 -9.039 55.163 1.00 60.62 83 PHE A C 1
ATOM 691 O O . PHE A 1 83 ? -57.680 -10.032 54.469 1.00 60.62 83 PHE A O 1
ATOM 698 N N . ARG A 1 84 ? -56.888 -8.258 55.557 1.00 61.59 84 ARG A N 1
ATOM 699 C CA . ARG A 1 84 ? -55.512 -8.530 55.072 1.00 61.59 84 ARG A CA 1
ATOM 700 C C . ARG A 1 84 ? -54.384 -8.285 56.076 1.00 61.59 84 ARG A C 1
ATOM 702 O O . ARG A 1 84 ? -54.230 -7.178 56.564 1.00 61.59 84 ARG A O 1
ATOM 709 N N . SER A 1 85 ? -53.555 -9.328 56.204 1.00 66.12 85 SER A N 1
ATOM 710 C CA . SER A 1 85 ? -52.201 -9.434 56.778 1.00 66.12 85 SER A CA 1
ATOM 711 C C . SER A 1 85 ? -51.995 -9.044 58.255 1.00 66.12 85 SER A C 1
ATOM 713 O O . SER A 1 85 ? -52.596 -8.089 58.736 1.00 66.12 85 SER A O 1
ATOM 715 N N . PRO A 1 86 ? -51.108 -9.753 58.989 1.00 78.50 86 PRO A N 1
ATOM 716 C CA . PRO A 1 86 ? -50.698 -9.344 60.331 1.00 78.50 86 PRO A CA 1
ATOM 717 C C . PRO A 1 86 ? -50.056 -7.953 60.291 1.00 78.50 86 PRO A C 1
ATOM 719 O O . PRO A 1 86 ? -49.210 -7.688 59.435 1.00 78.50 86 PRO A O 1
ATOM 722 N N . MET A 1 87 ? -50.460 -7.080 61.214 1.00 84.81 87 MET A N 1
ATOM 723 C CA . MET A 1 87 ? -49.855 -5.760 61.396 1.00 84.81 87 MET A CA 1
ATOM 724 C C . MET A 1 87 ? -48.387 -5.918 61.799 1.00 84.81 87 MET A C 1
ATOM 726 O O . MET A 1 87 ? -48.059 -6.781 62.618 1.00 84.81 87 MET A O 1
ATOM 730 N N . LEU A 1 88 ? -47.509 -5.083 61.242 1.00 91.12 88 LEU A N 1
ATOM 731 C CA . LEU A 1 88 ? -46.098 -5.103 61.617 1.00 91.12 88 LEU A CA 1
ATOM 732 C C . LEU A 1 88 ? -45.943 -4.562 63.042 1.00 91.12 88 LEU A C 1
ATOM 734 O O . LEU A 1 88 ? -46.495 -3.515 63.396 1.00 91.12 88 LEU A O 1
ATOM 738 N N . SER A 1 89 ? -45.154 -5.246 63.862 1.00 94.31 89 SER A N 1
ATOM 739 C CA . SER A 1 89 ? -44.758 -4.747 65.178 1.00 94.31 89 SER A CA 1
ATOM 740 C C . SER A 1 89 ? -43.861 -3.509 65.046 1.00 94.31 89 SER A C 1
ATOM 742 O O . SER A 1 89 ? -43.138 -3.340 64.064 1.00 94.31 89 SER A O 1
ATOM 744 N N . GLU A 1 90 ? -43.845 -2.630 66.054 1.00 94.31 90 GLU A N 1
ATOM 745 C CA . GLU A 1 90 ? -42.972 -1.440 66.035 1.00 94.31 90 GLU A CA 1
ATOM 746 C C . GLU A 1 90 ? -41.481 -1.794 65.915 1.00 94.31 90 GLU A C 1
ATOM 748 O O . GLU A 1 90 ? -40.706 -1.064 65.290 1.00 94.31 90 GLU A O 1
ATOM 753 N N . LYS A 1 91 ? -41.077 -2.955 66.446 1.00 96.12 91 LYS A N 1
ATOM 754 C CA . LYS A 1 91 ? -39.719 -3.475 66.274 1.00 96.12 91 LYS A CA 1
ATOM 755 C C . LYS A 1 91 ? -39.425 -3.778 64.802 1.00 96.12 91 LYS A C 1
ATOM 757 O O . LYS A 1 91 ? -38.425 -3.287 64.285 1.00 96.12 91 LYS A O 1
ATOM 762 N N . GLU A 1 92 ? -40.315 -4.494 64.114 1.00 95.94 92 GLU A N 1
ATOM 763 C CA . GLU A 1 92 ? -40.173 -4.784 62.679 1.00 95.94 92 GLU A CA 1
ATOM 764 C C . GLU A 1 92 ? -40.171 -3.502 61.842 1.00 95.94 92 GLU A C 1
ATOM 766 O O . GLU A 1 92 ? -39.353 -3.357 60.937 1.00 95.94 92 GLU A O 1
ATOM 771 N N . LYS A 1 93 ? -41.021 -2.517 62.163 1.00 95.75 93 LYS A N 1
ATOM 772 C CA . LYS A 1 93 ? -41.004 -1.218 61.467 1.00 95.75 93 LYS A CA 1
ATOM 773 C C . LYS A 1 93 ? -39.670 -0.500 61.640 1.00 95.75 93 LYS A C 1
ATOM 775 O O . LYS A 1 93 ? -39.146 0.050 60.671 1.00 95.75 93 LYS A O 1
ATOM 780 N N . SER A 1 94 ? -39.118 -0.499 62.854 1.00 96.81 94 SER A N 1
ATOM 781 C CA . SER A 1 94 ? -37.804 0.084 63.145 1.00 96.81 94 SER A CA 1
ATOM 782 C C . SER A 1 94 ? -36.688 -0.621 62.367 1.00 96.81 94 SER A C 1
ATOM 784 O O . SER A 1 94 ? -35.840 0.041 61.766 1.00 96.81 94 SER A O 1
ATOM 786 N N . GLU A 1 95 ? -36.729 -1.952 62.293 1.00 97.81 95 GLU A N 1
ATOM 787 C CA . GLU A 1 95 ? -35.794 -2.756 61.500 1.00 97.81 95 GLU A CA 1
ATOM 788 C C . GLU A 1 95 ? -35.917 -2.466 59.997 1.00 97.81 95 GLU A C 1
ATOM 790 O O . GLU A 1 95 ? -34.903 -2.244 59.337 1.00 97.81 95 GLU A O 1
ATOM 795 N N . ILE A 1 96 ? -37.138 -2.357 59.458 1.00 97.25 96 ILE A N 1
ATOM 796 C CA . ILE A 1 96 ? -37.372 -1.998 58.050 1.00 97.25 96 ILE A CA 1
ATOM 797 C C . ILE A 1 96 ? -36.840 -0.589 57.750 1.00 97.25 96 ILE A C 1
ATOM 799 O O . ILE A 1 96 ? -36.169 -0.384 56.737 1.00 97.25 96 ILE A O 1
ATOM 803 N N . ARG A 1 97 ? -37.090 0.390 58.631 1.00 97.75 97 ARG A N 1
ATOM 804 C CA . ARG A 1 97 ? -36.564 1.760 58.483 1.00 97.75 97 ARG A CA 1
ATOM 805 C C . ARG A 1 97 ? -35.037 1.782 58.510 1.00 97.75 97 ARG A C 1
ATOM 807 O O . ARG A 1 97 ? -34.433 2.456 57.677 1.00 97.75 97 ARG A O 1
ATOM 814 N N . ARG A 1 98 ? -34.416 1.024 59.418 1.00 97.88 98 ARG A N 1
ATOM 815 C CA . ARG A 1 98 ? -32.956 0.870 59.469 1.00 97.88 98 ARG A CA 1
ATOM 816 C C . ARG A 1 98 ? -32.426 0.246 58.181 1.00 97.88 98 ARG A C 1
ATOM 818 O O . ARG A 1 98 ? -31.529 0.812 57.572 1.00 97.88 98 ARG A O 1
ATOM 825 N N . GLY A 1 99 ? -33.063 -0.819 57.695 1.00 97.75 99 GLY A N 1
ATOM 826 C CA . GLY A 1 99 ? -32.713 -1.456 56.425 1.00 97.75 99 GLY A CA 1
ATOM 827 C C . GLY A 1 99 ? -32.789 -0.505 55.225 1.00 97.75 99 GLY A C 1
ATOM 828 O O . GLY A 1 99 ? -31.927 -0.555 54.353 1.00 97.75 99 GLY A O 1
ATOM 829 N N . ILE A 1 100 ? -33.767 0.410 55.184 1.00 97.94 100 ILE A N 1
ATOM 830 C CA . ILE A 1 100 ? -33.839 1.458 54.148 1.00 97.94 100 ILE A CA 1
ATOM 831 C C . ILE A 1 100 ? -32.629 2.401 54.229 1.00 97.94 100 ILE A C 1
ATOM 833 O O . ILE A 1 100 ? -32.048 2.737 53.195 1.00 97.94 100 ILE A O 1
ATOM 837 N N . LEU A 1 101 ? -32.241 2.831 55.434 1.00 97.88 101 LEU A N 1
ATOM 838 C CA . LEU A 1 101 ? -31.089 3.716 55.632 1.00 97.88 101 LEU A CA 1
ATOM 839 C C . LEU A 1 101 ? -29.771 3.024 55.266 1.00 97.88 101 LEU A C 1
ATOM 841 O O . LEU A 1 101 ? -28.969 3.609 54.533 1.00 97.88 101 LEU A O 1
ATOM 845 N N . ASP A 1 102 ? -29.584 1.781 55.711 1.00 98.19 102 ASP A N 1
ATOM 846 C CA . ASP A 1 102 ? -28.381 0.982 55.468 1.00 98.19 102 ASP A CA 1
ATOM 847 C C . ASP A 1 102 ? -28.220 0.663 53.976 1.00 98.19 102 ASP A C 1
ATOM 849 O O . ASP A 1 102 ? -27.167 0.930 53.391 1.00 98.19 102 ASP A O 1
ATOM 853 N N . ASN A 1 103 ? -29.288 0.198 53.315 1.00 97.94 103 ASN A N 1
ATOM 854 C CA . ASN A 1 103 ? -29.282 -0.032 51.867 1.00 97.94 103 ASN A CA 1
ATOM 855 C C . ASN A 1 103 ? -29.057 1.273 51.095 1.00 97.94 103 ASN A C 1
ATOM 857 O O . ASN A 1 103 ? -28.315 1.290 50.113 1.00 97.94 103 ASN A O 1
ATOM 861 N N . GLY A 1 104 ? -29.642 2.384 51.554 1.00 98.12 104 GLY A N 1
ATOM 862 C CA . GLY A 1 104 ? -29.423 3.703 50.964 1.00 98.12 104 GLY A CA 1
ATOM 863 C C . GLY A 1 104 ? -27.969 4.171 51.087 1.00 98.12 104 GLY A C 1
ATOM 864 O O . GLY A 1 104 ? -27.418 4.740 50.142 1.00 98.12 104 GLY A O 1
ATOM 865 N N . ALA A 1 105 ? -27.318 3.913 52.224 1.00 98.25 105 ALA A N 1
ATOM 866 C CA . ALA A 1 105 ? -25.898 4.190 52.419 1.00 98.25 105 ALA A CA 1
ATOM 867 C C . ALA A 1 105 ? -25.021 3.305 51.521 1.00 98.25 105 ALA A C 1
ATOM 869 O O . ALA A 1 105 ? -24.165 3.828 50.804 1.00 98.25 105 ALA A O 1
ATOM 870 N N . ALA A 1 106 ? -25.282 1.995 51.484 1.00 98.19 106 ALA A N 1
ATOM 871 C CA . ALA A 1 106 ? -24.583 1.056 50.609 1.00 98.19 106 ALA A CA 1
ATOM 872 C C . ALA A 1 106 ? -24.715 1.449 49.127 1.00 98.19 106 ALA A C 1
ATOM 874 O O . ALA A 1 106 ? -23.725 1.442 48.392 1.00 98.19 106 ALA A O 1
ATOM 875 N N . MET A 1 107 ? -25.907 1.873 48.700 1.00 98.00 107 MET A N 1
ATOM 876 C CA . MET A 1 107 ? -26.160 2.333 47.337 1.00 98.00 107 MET A CA 1
ATOM 877 C C . MET A 1 107 ? -25.315 3.563 46.984 1.00 98.00 107 MET A C 1
ATOM 879 O O . MET A 1 107 ? -24.696 3.576 45.923 1.00 98.00 107 MET A O 1
ATOM 883 N N . ARG A 1 108 ? -25.210 4.564 47.873 1.00 98.50 108 ARG A N 1
ATOM 884 C CA . ARG A 1 108 ? -24.349 5.746 47.650 1.00 98.50 108 ARG A CA 1
ATOM 885 C C . ARG A 1 108 ? -22.875 5.370 47.500 1.00 98.50 108 ARG A C 1
ATOM 887 O O . ARG A 1 108 ? -22.200 5.893 46.613 1.00 98.50 108 ARG A O 1
ATOM 894 N N . ILE A 1 109 ? -22.383 4.440 48.322 1.00 98.25 109 ILE A N 1
ATOM 895 C CA . ILE A 1 109 ? -21.004 3.935 48.225 1.00 98.25 109 ILE A CA 1
ATOM 896 C C . ILE A 1 109 ? -20.785 3.269 46.861 1.00 98.25 109 ILE A C 1
ATOM 898 O O . ILE A 1 109 ? -19.824 3.588 46.161 1.00 98.25 109 ILE A O 1
ATOM 902 N N . LYS A 1 110 ? -21.706 2.395 46.438 1.00 97.88 110 LYS A N 1
ATOM 903 C CA . LYS A 1 110 ? -21.622 1.705 45.142 1.00 97.88 110 LYS A CA 1
ATOM 904 C C . LYS A 1 110 ? -21.755 2.659 43.955 1.00 97.88 110 LYS A C 1
ATOM 906 O O . LYS A 1 110 ? -21.053 2.474 42.967 1.00 97.88 110 LYS A O 1
ATOM 911 N N . GLN A 1 111 ? -22.584 3.697 44.051 1.00 98.50 111 GLN A N 1
ATOM 912 C CA . GLN A 1 111 ? -22.685 4.749 43.034 1.00 98.50 111 GLN A CA 1
ATOM 913 C C . GLN A 1 111 ? -21.376 5.531 42.889 1.00 98.50 111 GLN A C 1
ATOM 915 O O . GLN A 1 111 ? -20.972 5.842 41.771 1.00 98.50 111 GLN A O 1
ATOM 920 N N . ALA A 1 112 ? -20.690 5.829 43.997 1.00 98.19 112 ALA A N 1
ATOM 921 C CA . ALA A 1 112 ? -19.379 6.467 43.945 1.00 98.19 112 ALA A CA 1
ATOM 922 C C . ALA A 1 112 ? -18.341 5.566 43.256 1.00 98.19 112 ALA A C 1
ATOM 924 O O . ALA A 1 112 ? -17.611 6.046 42.392 1.00 98.19 112 ALA A O 1
ATOM 925 N N . SER A 1 113 ? -18.313 4.265 43.573 1.00 98.12 113 SER A N 1
ATOM 926 C CA . SER A 1 113 ? -17.471 3.291 42.862 1.00 98.12 113 SER A CA 1
ATOM 927 C C . SER A 1 113 ? -17.818 3.210 41.375 1.00 98.12 113 SER A C 1
ATOM 929 O O . SER A 1 113 ? -16.921 3.270 40.546 1.00 98.12 113 SER A O 1
ATOM 931 N N . LEU A 1 114 ? -19.108 3.155 41.026 1.00 98.31 114 LEU A N 1
ATOM 932 C CA . LEU A 1 114 ? -19.566 3.100 39.637 1.00 98.31 114 LEU A CA 1
ATOM 933 C C . LEU A 1 114 ? -19.062 4.300 38.830 1.00 98.31 114 LEU A C 1
ATOM 935 O O . LEU A 1 114 ? -18.570 4.116 37.724 1.00 98.31 114 LEU A O 1
ATOM 939 N N . LYS A 1 115 ? -19.141 5.513 39.389 1.00 98.31 115 LYS A N 1
ATOM 940 C CA . LYS A 1 115 ? -18.640 6.725 38.724 1.00 98.31 115 LYS A CA 1
ATOM 941 C C . LYS A 1 115 ? -17.129 6.679 38.480 1.00 98.31 115 LYS A C 1
ATOM 943 O O . LYS A 1 115 ? -16.688 7.136 37.431 1.00 98.31 115 LYS A O 1
ATOM 948 N N . ARG A 1 116 ? -16.347 6.133 39.421 1.00 98.44 116 ARG A N 1
ATOM 949 C CA . ARG A 1 116 ? -14.893 5.957 39.242 1.00 98.44 116 ARG A CA 1
ATOM 950 C C . ARG A 1 116 ? -14.603 4.990 38.099 1.00 98.44 116 ARG A C 1
ATOM 952 O O . ARG A 1 116 ? -13.947 5.385 37.147 1.00 98.44 116 ARG A O 1
ATOM 959 N N . GLU A 1 117 ? -15.204 3.802 38.135 1.00 97.88 117 GLU A N 1
ATOM 960 C CA . GLU A 1 117 ? -15.018 2.786 37.089 1.00 97.88 117 GLU A CA 1
ATOM 961 C C . GLU A 1 117 ? -15.488 3.268 35.708 1.00 97.88 117 GLU A C 1
ATOM 963 O O . GLU A 1 117 ? -14.875 2.957 34.692 1.00 97.88 117 GLU A O 1
ATOM 968 N N . GLN A 1 118 ? -16.565 4.058 35.646 1.00 98.12 118 GLN A N 1
ATOM 969 C CA . GLN A 1 118 ? -17.015 4.677 34.396 1.00 98.12 118 GLN A CA 1
ATOM 970 C C . GLN A 1 118 ? -16.004 5.691 33.855 1.00 98.12 118 GLN A C 1
ATOM 972 O O . GLN A 1 118 ? -15.745 5.692 32.655 1.00 98.12 118 GLN A O 1
ATOM 977 N N . SER A 1 119 ? -15.427 6.529 34.721 1.00 98.31 119 SER A N 1
ATOM 978 C CA . SER A 1 119 ? -14.393 7.488 34.319 1.00 98.31 119 SER A CA 1
ATOM 979 C C . SER A 1 119 ? -13.116 6.786 33.861 1.00 98.31 119 SER A C 1
ATOM 981 O O . SER A 1 119 ? -12.509 7.202 32.878 1.00 98.31 119 SER A O 1
ATOM 983 N N . ASP A 1 120 ? -12.713 5.713 34.539 1.00 97.50 120 ASP A N 1
ATOM 984 C CA . ASP A 1 120 ? -11.518 4.958 34.165 1.00 97.50 120 ASP A CA 1
ATOM 985 C C . ASP A 1 120 ? -11.724 4.197 32.849 1.00 97.50 120 ASP A C 1
ATOM 987 O O . ASP A 1 120 ? -10.843 4.213 31.990 1.00 97.50 120 ASP A O 1
ATOM 991 N N . LEU A 1 121 ? -12.918 3.639 32.622 1.00 97.94 121 LEU A N 1
ATOM 992 C CA . LEU A 1 121 ? -13.293 3.060 31.332 1.00 97.94 121 LEU A CA 1
ATOM 993 C C . LEU A 1 121 ? -13.231 4.093 30.194 1.00 97.94 121 LEU A C 1
ATOM 995 O O . LEU A 1 121 ? -12.682 3.796 29.136 1.00 97.94 121 LEU A O 1
ATOM 999 N N . GLU A 1 122 ? -13.757 5.300 30.412 1.00 98.12 122 GLU A N 1
ATOM 1000 C CA . GLU A 1 122 ? -13.722 6.381 29.420 1.00 98.12 122 GLU A CA 1
ATOM 1001 C C . GLU A 1 122 ? -12.283 6.796 29.081 1.00 98.12 122 GLU A C 1
ATOM 1003 O O . GLU A 1 122 ? -11.939 6.929 27.906 1.00 98.12 122 GLU A O 1
ATOM 1008 N N . LYS A 1 123 ? -11.409 6.925 30.089 1.00 98.12 123 LYS A N 1
ATOM 1009 C CA . LYS A 1 123 ? -9.981 7.211 29.873 1.00 98.12 123 LYS A CA 1
ATOM 1010 C C . LYS A 1 123 ? -9.300 6.128 29.036 1.00 98.12 123 LYS A C 1
ATOM 1012 O O . LYS A 1 123 ? -8.563 6.465 28.113 1.00 98.12 123 LYS A O 1
ATOM 1017 N N . LEU A 1 124 ? -9.555 4.851 29.334 1.00 97.12 124 LEU A N 1
ATOM 1018 C CA . LEU A 1 124 ? -8.983 3.726 28.587 1.00 97.12 124 LEU A CA 1
ATOM 1019 C C . LEU A 1 124 ? -9.477 3.690 27.136 1.00 97.12 124 LEU A C 1
ATOM 1021 O O . LEU A 1 124 ? -8.679 3.472 26.225 1.00 97.12 124 LEU A O 1
ATOM 1025 N N . ASP A 1 125 ? -10.771 3.933 26.906 1.00 97.19 125 ASP A N 1
ATOM 1026 C CA . ASP A 1 125 ? -11.338 3.994 25.555 1.00 97.19 125 ASP A CA 1
ATOM 1027 C C . ASP A 1 125 ? -10.707 5.157 24.751 1.00 97.19 125 ASP A C 1
ATOM 1029 O O . ASP A 1 125 ? -10.327 4.970 23.590 1.00 97.19 125 ASP A O 1
ATOM 1033 N N . ILE A 1 126 ? -10.501 6.331 25.367 1.00 98.12 126 ILE A N 1
ATOM 1034 C CA . ILE A 1 126 ? -9.809 7.472 24.737 1.00 98.12 126 ILE A CA 1
ATOM 1035 C C . ILE A 1 126 ? -8.345 7.133 24.419 1.00 98.12 126 ILE A C 1
ATOM 1037 O O . ILE A 1 126 ? -7.894 7.376 23.295 1.00 98.12 126 ILE A O 1
ATOM 1041 N N . GLU A 1 127 ? -7.598 6.559 25.367 1.00 97.19 127 GLU A N 1
ATOM 1042 C CA . GLU A 1 127 ? -6.190 6.188 25.168 1.00 97.19 127 GLU A CA 1
ATOM 1043 C C . GLU A 1 127 ? -6.035 5.165 24.033 1.00 97.19 127 GLU A C 1
ATOM 1045 O O . GLU A 1 127 ? -5.163 5.313 23.168 1.00 97.19 127 GLU A O 1
ATOM 1050 N N . LEU A 1 128 ? -6.916 4.160 23.986 1.00 96.75 128 LEU A N 1
ATOM 1051 C CA . LEU A 1 128 ? -6.922 3.153 22.930 1.00 96.75 128 LEU A CA 1
ATOM 1052 C C . LEU A 1 128 ? -7.122 3.793 21.552 1.00 96.75 128 LEU A C 1
ATOM 1054 O O . LEU A 1 128 ? -6.381 3.482 20.618 1.00 96.75 128 LEU A O 1
ATOM 1058 N N . VAL A 1 129 ? -8.082 4.713 21.418 1.00 97.75 129 VAL A N 1
ATOM 1059 C CA . VAL A 1 129 ? -8.333 5.433 20.158 1.00 97.75 129 VAL A CA 1
ATOM 1060 C C . VAL A 1 129 ? -7.134 6.294 19.761 1.00 97.75 129 VAL A C 1
ATOM 1062 O O . VAL A 1 129 ? -6.694 6.241 18.610 1.00 97.75 129 VAL A O 1
ATOM 1065 N N . GLN A 1 130 ? -6.558 7.049 20.698 1.00 97.94 130 GLN A N 1
ATOM 1066 C CA . GLN A 1 130 ? -5.385 7.885 20.428 1.00 97.94 130 GLN A CA 1
ATOM 1067 C C . GLN A 1 130 ? -4.195 7.054 19.932 1.00 97.94 130 GLN A C 1
ATOM 1069 O O . GLN A 1 130 ? -3.571 7.396 18.926 1.00 97.94 130 GLN A O 1
ATOM 1074 N N . ARG A 1 131 ? -3.906 5.926 20.586 1.00 95.69 131 ARG A N 1
ATOM 1075 C CA . ARG A 1 131 ? -2.816 5.018 20.203 1.00 95.69 131 ARG A CA 1
ATOM 1076 C C . ARG A 1 131 ? -3.079 4.308 18.877 1.00 95.69 131 ARG A C 1
ATOM 1078 O O . ARG A 1 131 ? -2.145 4.150 18.093 1.00 95.69 131 ARG A O 1
ATOM 1085 N N . LYS A 1 132 ? -4.329 3.927 18.586 1.00 96.38 13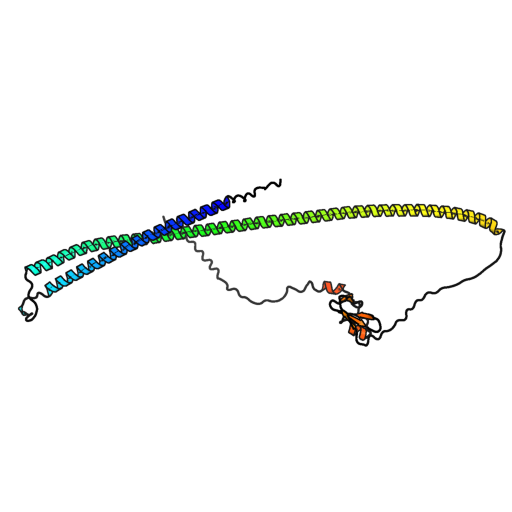2 LYS A N 1
ATOM 1086 C CA . LYS A 1 132 ? -4.727 3.405 17.266 1.00 96.38 132 LYS A CA 1
ATOM 1087 C C . LYS A 1 132 ? -4.453 4.424 16.164 1.00 96.38 132 LYS A C 1
ATOM 1089 O O . LYS A 1 132 ? -3.858 4.075 15.150 1.00 96.38 132 LYS A O 1
ATOM 1094 N N . ASN A 1 133 ? -4.803 5.689 16.387 1.00 97.69 133 ASN A N 1
ATOM 1095 C CA . ASN A 1 133 ? -4.530 6.757 15.426 1.00 97.69 133 ASN A CA 1
ATOM 1096 C C . ASN A 1 133 ? -3.025 6.993 15.232 1.00 97.69 133 ASN A C 1
ATOM 1098 O O . ASN A 1 133 ? -2.572 7.120 14.097 1.00 97.69 133 ASN A O 1
ATOM 1102 N N . GLN A 1 134 ? -2.233 6.989 16.310 1.00 95.81 134 GLN A N 1
ATOM 1103 C CA . GLN A 1 134 ? -0.769 7.089 16.220 1.00 95.81 134 GLN A CA 1
ATOM 1104 C C . GLN A 1 134 ? -0.161 5.940 15.403 1.00 95.81 134 GLN A C 1
ATOM 1106 O O . GLN A 1 134 ? 0.720 6.169 14.575 1.00 95.81 134 GLN A O 1
ATOM 1111 N N . GLU A 1 135 ? -0.649 4.714 15.597 1.00 95.69 135 GLU A N 1
ATOM 1112 C CA . GLU A 1 135 ? -0.193 3.554 14.833 1.00 95.69 135 GLU A CA 1
ATOM 1113 C C . GLU A 1 135 ? -0.589 3.642 13.354 1.00 95.69 135 GLU A C 1
ATOM 1115 O O . GLU A 1 135 ? 0.232 3.363 12.482 1.00 95.69 135 GLU A O 1
ATOM 1120 N N . LEU A 1 136 ? -1.811 4.085 13.050 1.00 96.75 136 LEU A N 1
ATOM 1121 C CA . LEU A 1 136 ? -2.245 4.315 11.670 1.00 96.75 136 LEU A CA 1
ATOM 1122 C C . LEU A 1 136 ? -1.356 5.348 10.966 1.00 96.75 136 LEU A C 1
ATOM 1124 O O . LEU A 1 136 ? -0.920 5.109 9.840 1.00 96.75 136 LEU A O 1
ATOM 1128 N N . ILE A 1 137 ? -1.028 6.452 11.644 1.00 97.62 137 ILE A N 1
ATOM 1129 C CA . ILE A 1 137 ? -0.100 7.464 11.121 1.00 97.62 137 ILE A CA 1
ATOM 1130 C C . ILE A 1 137 ? 1.284 6.846 10.882 1.00 97.62 137 ILE A C 1
ATOM 1132 O O . ILE A 1 137 ? 1.864 7.041 9.814 1.00 97.62 137 ILE A O 1
ATOM 1136 N N . ARG A 1 138 ? 1.806 6.057 11.831 1.00 96.06 138 ARG A N 1
ATOM 1137 C CA . ARG A 1 138 ? 3.098 5.365 11.687 1.00 96.06 138 ARG A CA 1
ATOM 1138 C C . ARG A 1 138 ? 3.126 4.459 10.453 1.00 96.06 138 ARG A C 1
ATOM 1140 O O . ARG A 1 138 ? 4.079 4.516 9.678 1.00 96.06 138 ARG A O 1
ATOM 1147 N N . LEU A 1 139 ? 2.093 3.636 10.274 1.00 95.12 139 LEU A N 1
ATOM 1148 C CA . LEU A 1 139 ? 1.979 2.715 9.140 1.00 95.12 139 LEU A CA 1
ATOM 1149 C C . LEU A 1 139 ? 1.868 3.461 7.807 1.00 95.12 139 LEU A C 1
ATOM 1151 O O . LEU A 1 139 ? 2.435 3.018 6.807 1.00 95.12 139 LEU A O 1
ATOM 1155 N N . GLU A 1 140 ? 1.179 4.600 7.786 1.00 97.62 140 GLU A N 1
ATOM 1156 C CA . GLU A 1 140 ? 1.069 5.431 6.590 1.00 97.62 140 GLU A CA 1
ATOM 1157 C C . GLU A 1 140 ? 2.413 6.070 6.217 1.00 97.62 140 GLU A C 1
ATOM 1159 O O . GLU A 1 140 ? 2.816 6.018 5.053 1.00 97.62 140 GLU A O 1
ATOM 1164 N N . VAL A 1 141 ? 3.166 6.580 7.197 1.00 96.56 141 VAL A N 1
ATOM 1165 C CA . VAL A 1 141 ? 4.534 7.078 6.977 1.00 96.56 141 VAL A CA 1
ATOM 1166 C C . VAL A 1 14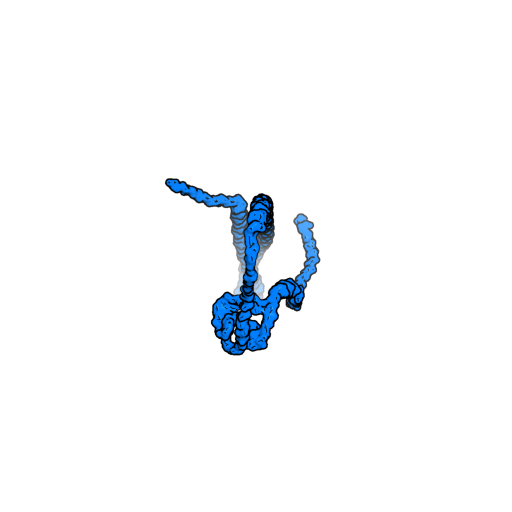1 ? 5.429 5.971 6.412 1.00 96.56 141 VAL A C 1
ATOM 1168 O O . VAL A 1 141 ? 6.099 6.178 5.400 1.00 96.56 141 VAL A O 1
ATOM 1171 N N . GLU A 1 142 ? 5.392 4.769 6.994 1.00 94.31 142 GLU A N 1
ATOM 1172 C CA . GLU A 1 142 ? 6.160 3.619 6.499 1.00 94.31 142 GLU A CA 1
ATOM 1173 C C . GLU A 1 142 ? 5.776 3.246 5.053 1.00 94.31 142 GLU A C 1
ATOM 1175 O O . GLU A 1 142 ? 6.645 2.960 4.220 1.00 94.31 142 GLU A O 1
ATOM 1180 N N . ARG A 1 143 ? 4.479 3.292 4.717 1.00 96.38 143 ARG A N 1
ATOM 1181 C CA . ARG A 1 143 ? 3.971 3.036 3.361 1.00 96.38 143 ARG A CA 1
ATOM 1182 C C . ARG A 1 143 ? 4.505 4.058 2.358 1.00 96.38 143 ARG A C 1
ATOM 1184 O O . ARG A 1 143 ? 5.007 3.662 1.301 1.00 96.38 143 ARG A O 1
ATOM 1191 N N . VAL A 1 144 ? 4.427 5.346 2.691 1.00 97.75 144 VAL A N 1
ATOM 1192 C CA . VAL A 1 144 ? 4.912 6.448 1.846 1.00 97.75 144 VAL A CA 1
ATOM 1193 C C . VAL A 1 144 ? 6.424 6.354 1.642 1.00 97.75 144 VAL A C 1
ATOM 1195 O O . VAL A 1 144 ? 6.905 6.475 0.512 1.00 97.75 144 VAL A O 1
ATOM 1198 N N . GLU A 1 145 ? 7.195 6.070 2.694 1.00 95.31 145 GLU A N 1
ATOM 1199 C CA . GLU A 1 145 ? 8.642 5.872 2.579 1.00 95.31 145 GLU A CA 1
ATOM 1200 C C . GLU A 1 145 ? 8.994 4.692 1.672 1.00 95.31 145 GLU A C 1
ATOM 1202 O O . GLU A 1 145 ? 9.875 4.805 0.813 1.00 95.31 145 GLU A O 1
ATOM 1207 N N . LYS A 1 146 ? 8.294 3.563 1.826 1.00 92.75 146 LYS A N 1
ATOM 1208 C CA . LYS A 1 146 ? 8.497 2.379 0.987 1.00 92.75 146 LYS A CA 1
ATOM 1209 C C . LYS A 1 146 ? 8.192 2.674 -0.480 1.00 92.75 146 LYS A C 1
ATOM 1211 O O . LYS A 1 146 ? 8.957 2.261 -1.354 1.00 92.75 146 LYS A O 1
ATOM 1216 N N . GLU A 1 147 ? 7.121 3.415 -0.765 1.00 96.50 147 GLU A N 1
ATOM 1217 C CA . GLU A 1 147 ? 6.798 3.842 -2.127 1.00 96.50 147 GLU A CA 1
ATOM 1218 C C . GLU A 1 147 ? 7.877 4.774 -2.696 1.00 96.50 147 GLU A C 1
ATOM 1220 O O . GLU A 1 147 ? 8.342 4.569 -3.821 1.00 96.50 147 GLU A O 1
ATOM 1225 N N . LYS A 1 148 ? 8.339 5.753 -1.908 1.00 97.19 148 LYS A N 1
ATOM 1226 C CA . LYS A 1 148 ? 9.412 6.676 -2.303 1.00 97.19 148 LYS A CA 1
ATOM 1227 C C . LYS A 1 148 ? 10.707 5.926 -2.625 1.00 97.19 148 LYS A C 1
ATOM 1229 O O . LYS A 1 148 ? 11.310 6.181 -3.669 1.00 97.19 148 LYS A O 1
ATOM 1234 N N . ARG A 1 149 ? 11.106 4.960 -1.788 1.00 94.00 149 ARG A N 1
ATOM 1235 C CA . ARG A 1 149 ? 12.276 4.095 -2.037 1.00 94.00 149 ARG A CA 1
ATOM 1236 C C . ARG A 1 149 ? 12.097 3.253 -3.301 1.00 94.00 149 ARG A C 1
ATOM 1238 O O . ARG A 1 149 ? 13.003 3.203 -4.129 1.00 94.00 149 ARG A O 1
ATOM 1245 N N . ALA A 1 150 ? 10.925 2.650 -3.502 1.00 95.12 150 ALA A N 1
ATOM 1246 C CA . ALA A 1 150 ? 10.635 1.865 -4.702 1.00 95.12 150 ALA A CA 1
ATOM 1247 C C . ALA A 1 150 ? 10.674 2.719 -5.982 1.00 95.12 150 ALA A C 1
ATOM 1249 O O . ALA A 1 150 ? 11.192 2.277 -7.010 1.00 95.12 150 ALA A O 1
ATOM 1250 N N . ARG A 1 151 ? 10.166 3.956 -5.926 1.00 97.44 151 ARG A N 1
ATOM 1251 C CA . ARG A 1 151 ? 10.224 4.914 -7.036 1.00 97.44 151 ARG A CA 1
ATOM 1252 C C . ARG A 1 151 ? 11.667 5.292 -7.371 1.00 97.44 151 ARG A C 1
ATOM 1254 O O . ARG A 1 151 ? 12.052 5.180 -8.531 1.00 97.44 151 ARG A O 1
ATOM 1261 N N . ALA A 1 152 ? 12.469 5.637 -6.364 1.00 97.06 152 ALA A N 1
ATOM 1262 C CA . ALA A 1 152 ? 13.887 5.947 -6.540 1.00 97.06 152 ALA A CA 1
ATOM 1263 C C . ALA A 1 152 ? 14.673 4.756 -7.123 1.00 97.06 152 ALA A C 1
ATOM 1265 O O . ALA A 1 152 ? 15.495 4.929 -8.022 1.00 97.06 152 ALA A O 1
ATOM 1266 N N . ALA A 1 153 ? 14.378 3.530 -6.678 1.00 95.25 153 ALA A N 1
ATOM 1267 C CA . ALA A 1 153 ? 14.990 2.320 -7.226 1.00 95.25 153 ALA A CA 1
ATOM 1268 C C . ALA A 1 153 ? 14.641 2.109 -8.711 1.00 95.25 153 ALA A C 1
ATOM 1270 O O . ALA A 1 153 ? 15.523 1.798 -9.512 1.00 95.25 153 ALA A O 1
ATOM 1271 N N . ARG A 1 154 ? 13.376 2.325 -9.104 1.00 96.88 154 ARG A N 1
ATOM 1272 C CA . ARG A 1 154 ? 12.941 2.250 -10.513 1.00 96.88 154 ARG A CA 1
ATOM 1273 C C . ARG A 1 154 ? 13.598 3.322 -11.374 1.00 96.88 154 ARG A C 1
ATOM 1275 O O . ARG A 1 154 ? 14.009 3.031 -12.494 1.00 96.88 154 ARG A O 1
ATOM 1282 N N . GLU A 1 155 ? 13.708 4.543 -10.862 1.00 98.00 155 GLU A N 1
ATOM 1283 C CA . GLU A 1 155 ? 14.358 5.643 -11.570 1.00 98.00 155 GLU A CA 1
ATOM 1284 C C . GLU A 1 155 ? 15.843 5.356 -11.801 1.00 98.00 155 GLU A C 1
ATOM 1286 O O . GLU A 1 155 ? 16.316 5.470 -12.934 1.00 98.00 155 GLU A O 1
ATOM 1291 N N . LYS A 1 156 ? 16.551 4.892 -10.764 1.00 97.56 156 LYS A N 1
ATOM 1292 C CA . LYS A 1 156 ? 17.957 4.486 -10.862 1.00 97.56 156 LYS A CA 1
ATOM 1293 C C . LYS A 1 156 ? 18.145 3.345 -11.862 1.00 97.56 156 LYS A C 1
ATOM 1295 O O . LYS A 1 156 ? 18.977 3.458 -12.758 1.00 97.56 156 LYS A O 1
ATOM 1300 N N . ALA A 1 157 ? 17.332 2.291 -11.774 1.00 97.38 157 ALA A N 1
ATOM 1301 C CA . ALA A 1 157 ? 17.381 1.176 -12.719 1.00 97.38 157 ALA A CA 1
ATOM 1302 C C . ALA A 1 157 ? 17.100 1.631 -14.164 1.00 97.38 157 ALA A C 1
ATOM 1304 O O . ALA A 1 157 ? 17.782 1.211 -15.098 1.00 97.38 157 ALA A O 1
ATOM 1305 N N . GLY A 1 158 ? 16.137 2.538 -14.354 1.00 98.12 158 GLY A N 1
ATOM 1306 C CA . GLY A 1 158 ? 15.841 3.134 -15.655 1.00 98.12 158 GLY A CA 1
ATOM 1307 C C . GLY A 1 158 ? 16.983 4.001 -16.191 1.00 98.12 158 GLY A C 1
ATOM 1308 O O . GLY A 1 158 ? 17.282 3.951 -17.384 1.00 98.12 158 GLY A O 1
ATOM 1309 N N . ALA A 1 159 ? 17.648 4.776 -15.332 1.00 98.38 159 ALA A N 1
ATOM 1310 C CA . ALA A 1 159 ? 18.812 5.576 -15.703 1.00 98.38 159 ALA A CA 1
ATOM 1311 C C . ALA A 1 159 ? 19.999 4.693 -16.113 1.00 98.38 159 ALA A C 1
ATOM 1313 O O . ALA A 1 159 ? 20.587 4.921 -17.169 1.00 98.38 159 ALA A O 1
ATOM 1314 N N . GLU A 1 160 ? 20.297 3.644 -15.343 1.00 98.12 160 GLU A N 1
ATOM 1315 C CA . GLU A 1 160 ? 21.338 2.667 -15.677 1.00 98.12 160 GLU A CA 1
ATOM 1316 C C . GLU A 1 160 ? 21.038 1.942 -16.998 1.00 98.12 160 GLU A C 1
ATOM 1318 O O . GLU A 1 160 ? 21.927 1.785 -17.834 1.00 98.12 160 GLU A O 1
ATOM 1323 N N . ALA A 1 161 ? 19.782 1.550 -17.236 1.00 98.19 161 ALA A N 1
ATOM 1324 C CA . ALA A 1 161 ? 19.373 0.928 -18.494 1.00 98.19 161 ALA A CA 1
ATOM 1325 C C . ALA A 1 161 ? 19.576 1.870 -19.694 1.00 98.19 161 ALA A C 1
ATOM 1327 O O . ALA A 1 161 ? 20.127 1.456 -20.716 1.00 98.19 161 ALA A O 1
ATOM 1328 N N . ARG A 1 162 ? 19.205 3.152 -19.558 1.00 98.44 162 ARG A N 1
ATOM 1329 C CA . ARG A 1 162 ? 19.446 4.172 -20.593 1.00 98.44 162 ARG A CA 1
ATOM 1330 C C . ARG A 1 162 ? 20.935 4.381 -20.855 1.00 98.44 162 ARG A C 1
ATOM 1332 O O . ARG A 1 162 ? 21.333 4.465 -22.013 1.00 98.44 162 ARG A O 1
ATOM 1339 N N . GLN A 1 163 ? 21.758 4.428 -19.808 1.00 98.38 163 GLN A N 1
ATOM 1340 C CA . GLN A 1 163 ? 23.210 4.553 -19.950 1.00 98.38 163 GLN A CA 1
ATOM 1341 C C . GLN A 1 163 ? 23.815 3.354 -20.686 1.00 98.38 163 GLN A C 1
ATOM 1343 O O . GLN A 1 163 ? 24.624 3.543 -21.593 1.00 98.38 163 GLN A O 1
ATOM 1348 N N . ARG A 1 164 ? 23.391 2.126 -20.358 1.00 98.00 164 ARG A N 1
ATOM 1349 C CA . ARG A 1 164 ? 23.851 0.912 -21.053 1.00 98.00 164 ARG A CA 1
ATOM 1350 C C . ARG A 1 164 ? 23.449 0.913 -22.525 1.00 98.00 164 ARG A C 1
ATOM 1352 O O . ARG A 1 164 ? 24.306 0.683 -23.371 1.00 98.00 164 ARG A O 1
ATOM 1359 N N . ALA A 1 165 ? 22.195 1.244 -22.832 1.00 98.44 165 ALA A N 1
ATOM 1360 C CA . ALA A 1 165 ? 21.717 1.333 -24.211 1.00 98.44 165 ALA A CA 1
ATOM 1361 C C . ALA A 1 165 ? 22.470 2.408 -25.016 1.00 98.44 165 ALA A C 1
ATOM 1363 O O . ALA A 1 165 ? 22.876 2.170 -26.152 1.00 98.44 165 ALA A O 1
ATOM 1364 N N . ALA A 1 166 ? 22.722 3.577 -24.416 1.00 98.50 166 ALA A N 1
ATOM 1365 C CA . ALA A 1 166 ? 23.503 4.638 -25.049 1.00 98.50 166 ALA A CA 1
ATOM 1366 C C . ALA A 1 166 ? 24.957 4.209 -25.307 1.00 98.50 166 ALA A C 1
ATOM 1368 O O . ALA A 1 166 ? 25.489 4.459 -26.390 1.00 98.50 166 ALA A O 1
ATOM 1369 N N . ALA A 1 167 ? 25.587 3.531 -24.343 1.00 98.56 167 ALA A N 1
ATOM 1370 C CA . ALA A 1 167 ? 26.941 3.005 -24.485 1.00 98.56 167 ALA A CA 1
ATOM 1371 C C . ALA A 1 167 ? 27.025 1.920 -25.570 1.00 98.56 167 ALA A C 1
ATOM 1373 O O . ALA A 1 167 ? 27.965 1.913 -26.364 1.00 98.56 167 ALA A O 1
ATOM 1374 N N . GLU A 1 168 ? 26.037 1.029 -25.645 1.00 98.31 168 GLU A N 1
ATOM 1375 C CA . GLU A 1 168 ? 25.960 0.006 -26.686 1.00 98.31 168 GLU A CA 1
ATOM 1376 C C . GLU A 1 168 ? 25.790 0.631 -28.074 1.00 98.31 168 GLU A C 1
ATOM 1378 O O . GLU A 1 168 ? 26.551 0.321 -28.989 1.00 98.31 168 GLU A O 1
ATOM 1383 N N . HIS A 1 169 ? 24.868 1.583 -28.219 1.00 98.31 169 HIS A N 1
ATOM 1384 C CA . HIS A 1 169 ? 24.667 2.296 -29.477 1.00 98.31 169 HIS A CA 1
ATOM 1385 C C . HIS A 1 169 ? 25.923 3.079 -29.904 1.00 98.31 169 HIS A C 1
ATOM 1387 O O . HIS A 1 169 ? 26.284 3.103 -31.081 1.00 98.31 169 HIS A O 1
ATOM 1393 N N . ALA A 1 170 ? 26.643 3.688 -28.956 1.00 98.50 170 ALA A N 1
ATOM 1394 C CA . ALA A 1 170 ? 27.927 4.332 -29.231 1.00 98.50 170 ALA A CA 1
ATOM 1395 C C . ALA A 1 170 ? 28.980 3.328 -29.733 1.00 98.50 170 ALA A C 1
ATOM 1397 O O . ALA A 1 170 ? 29.651 3.604 -30.728 1.00 98.50 170 ALA A O 1
ATOM 1398 N N . ARG A 1 171 ? 29.078 2.144 -29.111 1.00 98.50 171 ARG A N 1
ATOM 1399 C CA . ARG A 1 171 ? 29.977 1.063 -29.557 1.00 98.50 171 ARG A CA 1
ATOM 1400 C C . ARG A 1 171 ? 29.623 0.560 -30.955 1.00 98.50 171 ARG A C 1
ATOM 1402 O O . ARG A 1 171 ? 30.521 0.369 -31.769 1.00 98.50 171 ARG A O 1
ATOM 1409 N N . GLN A 1 172 ? 28.337 0.379 -31.251 1.00 98.31 172 GLN A N 1
ATOM 1410 C CA . GLN A 1 172 ? 27.881 -0.054 -32.574 1.00 98.31 172 GLN A CA 1
ATOM 1411 C C . GLN A 1 172 ? 28.237 0.972 -33.656 1.00 98.31 172 GLN A C 1
ATOM 1413 O O . GLN A 1 172 ? 28.767 0.589 -34.699 1.00 98.31 172 GLN A O 1
ATOM 1418 N N . ARG A 1 173 ? 28.028 2.271 -33.397 1.00 98.44 173 ARG A N 1
ATOM 1419 C CA . ARG A 1 173 ? 28.425 3.337 -34.331 1.00 98.44 173 ARG A CA 1
ATOM 1420 C C . ARG A 1 173 ? 29.934 3.375 -34.559 1.00 98.44 173 ARG A C 1
ATOM 1422 O O . ARG A 1 173 ? 30.358 3.386 -35.709 1.00 98.44 173 ARG A O 1
ATOM 1429 N N . ALA A 1 174 ? 30.731 3.305 -33.494 1.00 98.31 174 ALA A N 1
ATOM 1430 C CA . ALA A 1 174 ? 32.189 3.264 -33.609 1.00 98.31 174 ALA A CA 1
ATOM 1431 C C . ALA A 1 174 ? 32.668 2.044 -34.420 1.00 98.31 174 ALA A C 1
ATOM 1433 O O . ALA A 1 174 ? 33.550 2.162 -35.267 1.00 98.31 174 ALA A O 1
ATOM 1434 N N . ALA A 1 175 ? 32.050 0.876 -34.219 1.00 98.38 175 ALA A N 1
ATOM 1435 C CA . ALA A 1 175 ? 32.365 -0.327 -34.986 1.00 98.38 175 ALA A CA 1
ATOM 1436 C C . ALA A 1 175 ? 31.974 -0.202 -36.470 1.00 98.38 175 ALA A C 1
ATOM 1438 O O . ALA A 1 175 ? 32.717 -0.658 -37.339 1.00 98.38 175 ALA A O 1
ATOM 1439 N N . GLN A 1 176 ? 30.826 0.411 -36.778 1.00 98.25 176 GLN A N 1
ATOM 1440 C CA . GLN A 1 176 ? 30.408 0.671 -38.159 1.00 98.25 176 GLN A CA 1
ATOM 1441 C C . GLN A 1 176 ? 31.345 1.660 -38.858 1.00 98.25 176 GLN A C 1
ATOM 1443 O O . GLN A 1 176 ? 31.743 1.414 -39.994 1.00 98.25 176 GLN A O 1
ATOM 1448 N N . GLU A 1 177 ? 31.742 2.734 -38.177 1.00 98.25 177 GLU A N 1
ATOM 1449 C CA . GLU A 1 177 ? 32.680 3.722 -38.712 1.00 98.25 177 GLU A CA 1
ATOM 1450 C C . GLU A 1 177 ? 34.064 3.108 -38.965 1.00 98.25 177 GLU A C 1
ATOM 1452 O O . GLU A 1 177 ? 34.633 3.298 -40.039 1.00 98.25 177 GLU A O 1
ATOM 1457 N N . ALA A 1 178 ? 34.569 2.291 -38.034 1.00 98.19 178 ALA A N 1
ATOM 1458 C CA . ALA A 1 178 ? 35.827 1.568 -38.209 1.00 98.19 178 ALA A CA 1
ATOM 1459 C C . ALA A 1 178 ? 35.781 0.613 -39.415 1.00 98.19 178 ALA A C 1
ATOM 1461 O O . ALA A 1 178 ? 36.706 0.603 -40.227 1.00 98.19 178 ALA A O 1
ATOM 1462 N N . LYS A 1 179 ? 34.682 -0.139 -39.582 1.00 98.31 179 LYS A N 1
ATOM 1463 C CA . LYS A 1 179 ? 34.476 -1.009 -40.753 1.00 98.31 179 LYS A CA 1
ATOM 1464 C C . LYS A 1 179 ? 34.404 -0.213 -42.055 1.00 98.31 179 LYS A C 1
ATOM 1466 O O . LYS A 1 179 ? 35.034 -0.597 -43.033 1.00 98.31 179 LYS A O 1
ATOM 1471 N N . ALA A 1 180 ? 33.673 0.901 -42.070 1.00 98.25 180 ALA A N 1
ATOM 1472 C CA . ALA A 1 180 ? 33.565 1.759 -43.247 1.00 98.25 180 ALA A CA 1
ATOM 1473 C C . ALA A 1 180 ? 34.917 2.383 -43.626 1.00 98.25 180 ALA A C 1
ATOM 1475 O O . ALA A 1 180 ? 35.248 2.465 -44.808 1.00 98.25 180 ALA A O 1
ATOM 1476 N N . LYS A 1 181 ? 35.720 2.789 -42.635 1.00 98.31 181 LYS A N 1
ATOM 1477 C CA . LYS A 1 181 ? 37.076 3.300 -42.853 1.00 98.31 181 LYS A CA 1
ATOM 1478 C C . LYS A 1 181 ? 37.999 2.221 -43.424 1.00 98.31 181 LYS A C 1
ATOM 1480 O O . LYS A 1 181 ? 38.670 2.492 -44.414 1.00 98.31 181 LYS A O 1
ATOM 1485 N N . ALA A 1 182 ? 37.982 1.014 -42.857 1.00 98.06 182 ALA A N 1
ATOM 1486 C CA . ALA A 1 182 ? 38.770 -0.113 -43.358 1.00 98.06 182 ALA A CA 1
ATOM 1487 C C . ALA A 1 182 ? 38.399 -0.468 -44.808 1.00 98.06 182 ALA A C 1
ATOM 1489 O O . ALA A 1 182 ? 39.282 -0.579 -45.650 1.00 98.06 182 ALA A O 1
ATOM 1490 N N . ALA A 1 183 ? 37.101 -0.531 -45.125 1.00 98.12 183 ALA A N 1
ATOM 1491 C CA . ALA A 1 183 ? 36.628 -0.798 -46.484 1.00 98.12 183 ALA A CA 1
ATOM 1492 C C . ALA A 1 183 ? 37.050 0.293 -47.487 1.00 98.12 183 ALA A C 1
ATOM 1494 O O . ALA A 1 183 ? 37.395 -0.012 -48.625 1.00 98.12 183 ALA A O 1
ATOM 1495 N N . ARG A 1 184 ? 37.056 1.572 -47.077 1.00 98.00 184 ARG A N 1
ATOM 1496 C CA . ARG A 1 184 ? 37.555 2.674 -47.921 1.00 98.00 184 ARG A CA 1
ATOM 1497 C C . ARG A 1 184 ? 39.057 2.575 -48.168 1.00 98.00 184 ARG A C 1
ATOM 1499 O O . ARG A 1 184 ? 39.498 2.839 -49.281 1.00 98.00 184 ARG A O 1
ATOM 1506 N N . GLU A 1 185 ? 39.831 2.218 -47.148 1.00 97.81 185 GLU A N 1
ATOM 1507 C CA . GLU A 1 185 ? 41.278 2.037 -47.281 1.00 97.81 185 GLU A CA 1
ATOM 1508 C C . GLU A 1 185 ? 41.612 0.843 -48.189 1.00 97.81 185 GLU A C 1
ATOM 1510 O O . GLU A 1 185 ? 42.493 0.945 -49.039 1.00 97.81 185 GLU A O 1
ATOM 1515 N N . GLU A 1 186 ? 40.877 -0.262 -48.056 1.00 97.62 186 GLU A N 1
ATOM 1516 C CA . GLU A 1 186 ? 41.014 -1.439 -48.916 1.00 97.62 186 GLU A CA 1
ATOM 1517 C C . GLU A 1 186 ? 40.656 -1.123 -50.375 1.00 97.62 186 GLU A C 1
ATOM 1519 O O . GLU A 1 186 ? 41.458 -1.391 -51.268 1.00 97.62 186 GLU A O 1
ATOM 1524 N N . ALA A 1 187 ? 39.525 -0.452 -50.617 1.00 97.69 187 ALA A N 1
ATOM 1525 C CA . ALA A 1 187 ? 39.131 -0.024 -51.959 1.00 97.69 187 ALA A CA 1
ATOM 1526 C C . ALA A 1 187 ? 40.155 0.937 -52.593 1.00 97.69 187 ALA A C 1
ATOM 1528 O O . ALA A 1 187 ? 40.451 0.829 -53.782 1.00 97.69 187 ALA A O 1
ATOM 1529 N N . ALA A 1 188 ? 40.737 1.851 -51.806 1.00 97.94 188 ALA A N 1
ATOM 1530 C CA . ALA A 1 188 ? 41.786 2.751 -52.283 1.00 97.94 188 ALA A CA 1
ATOM 1531 C C . ALA A 1 188 ? 43.072 1.994 -52.660 1.00 97.94 188 ALA A C 1
ATOM 1533 O O . ALA A 1 188 ? 43.687 2.303 -53.682 1.00 97.94 188 ALA A O 1
ATOM 1534 N N . LYS A 1 189 ? 43.462 0.979 -51.874 1.00 97.62 189 LYS A N 1
ATOM 1535 C CA . LYS A 1 189 ? 44.598 0.098 -52.195 1.00 97.62 189 LYS A CA 1
ATOM 1536 C C . LYS A 1 189 ? 44.338 -0.713 -53.463 1.00 97.62 189 LYS A C 1
ATOM 1538 O O . LYS A 1 189 ? 45.220 -0.806 -54.312 1.00 97.62 189 LYS A O 1
ATOM 1543 N N . GLU A 1 190 ? 43.134 -1.260 -53.621 1.00 97.06 190 GLU A N 1
ATOM 1544 C CA . GLU A 1 190 ? 42.760 -2.019 -54.816 1.00 97.06 190 GLU A CA 1
ATOM 1545 C C . GLU A 1 190 ? 42.743 -1.134 -56.070 1.00 97.06 190 GLU A C 1
ATOM 1547 O O . GLU A 1 190 ? 43.247 -1.535 -57.122 1.00 97.06 190 GLU A O 1
ATOM 1552 N N . GLU A 1 191 ? 42.219 0.091 -55.970 1.00 97.19 191 GLU A N 1
ATOM 1553 C CA . GLU A 1 191 ? 42.228 1.039 -57.082 1.00 97.19 191 GLU A CA 1
ATOM 1554 C C . GLU A 1 191 ? 43.654 1.450 -57.466 1.00 97.19 191 GLU A C 1
ATOM 1556 O O . GLU A 1 191 ? 43.974 1.473 -58.657 1.00 97.19 191 GLU A O 1
ATOM 1561 N N . ALA A 1 192 ? 44.519 1.724 -56.485 1.00 97.31 192 ALA A N 1
ATOM 1562 C CA . ALA A 1 192 ? 45.928 2.019 -56.727 1.00 97.31 192 ALA A CA 1
ATOM 1563 C C . ALA A 1 192 ? 46.626 0.853 -57.447 1.00 97.31 192 ALA A C 1
ATOM 1565 O O . ALA A 1 192 ? 47.224 1.063 -58.502 1.00 97.31 192 ALA A O 1
ATOM 1566 N N . ALA A 1 193 ? 46.441 -0.381 -56.965 1.00 97.25 193 ALA A N 1
ATOM 1567 C CA . ALA A 1 193 ? 46.983 -1.580 -57.604 1.00 97.25 193 ALA A CA 1
ATOM 1568 C C . ALA A 1 193 ? 46.414 -1.803 -59.018 1.00 97.25 193 ALA A C 1
ATOM 1570 O O . ALA A 1 193 ? 47.113 -2.266 -59.918 1.00 97.25 193 ALA A O 1
ATOM 1571 N N . ARG A 1 194 ? 45.138 -1.469 -59.259 1.00 96.81 194 ARG A N 1
ATOM 1572 C CA . ARG A 1 194 ? 44.541 -1.544 -60.601 1.00 96.81 194 ARG A CA 1
ATOM 1573 C C . ARG A 1 194 ? 45.154 -0.512 -61.545 1.00 96.81 194 ARG A C 1
ATOM 1575 O O . ARG A 1 194 ? 45.396 -0.843 -62.700 1.00 96.81 194 ARG A O 1
ATOM 1582 N N . ARG A 1 195 ? 45.389 0.718 -61.077 1.00 96.94 195 ARG A N 1
ATOM 1583 C CA . ARG A 1 195 ? 46.040 1.772 -61.871 1.00 96.94 195 ARG A CA 1
ATOM 1584 C C . ARG A 1 195 ? 47.476 1.393 -62.225 1.00 96.94 195 ARG A C 1
ATOM 1586 O O . ARG A 1 195 ? 47.856 1.565 -63.376 1.00 96.94 195 ARG A O 1
ATOM 1593 N N . GLU A 1 196 ? 48.215 0.822 -61.279 1.00 96.69 196 GLU A N 1
ATOM 1594 C CA . GLU A 1 196 ? 49.570 0.308 -61.504 1.00 96.69 196 GLU A CA 1
ATOM 1595 C C . GLU A 1 196 ? 49.580 -0.793 -62.574 1.00 96.69 196 GLU A C 1
ATOM 1597 O O . GLU A 1 196 ? 50.252 -0.645 -63.590 1.00 96.69 196 GLU A O 1
ATOM 1602 N N . ARG A 1 197 ? 48.720 -1.816 -62.450 1.00 96.50 197 ARG A N 1
ATOM 1603 C CA . ARG A 1 197 ? 48.587 -2.872 -63.474 1.00 96.50 197 ARG A CA 1
ATOM 1604 C C . ARG A 1 197 ? 48.208 -2.333 -64.855 1.00 96.50 197 ARG A C 1
ATOM 1606 O O . ARG A 1 197 ? 48.697 -2.827 -65.866 1.00 96.50 197 ARG A O 1
ATOM 1613 N N . MET A 1 198 ? 47.318 -1.343 -64.924 1.00 95.75 198 MET A N 1
ATOM 1614 C CA . MET A 1 198 ? 46.941 -0.726 -66.201 1.00 95.75 198 MET A CA 1
ATOM 1615 C C . MET A 1 198 ? 48.111 0.039 -66.827 1.00 95.75 198 MET A C 1
ATOM 1617 O O . MET A 1 198 ? 48.309 -0.068 -68.035 1.00 95.75 198 MET A O 1
ATOM 1621 N N . ALA A 1 199 ? 48.895 0.757 -66.019 1.00 96.25 199 ALA A N 1
ATOM 1622 C CA . ALA A 1 199 ? 50.097 1.443 -66.480 1.00 96.25 199 ALA A CA 1
ATOM 1623 C C . ALA A 1 199 ? 51.155 0.448 -66.990 1.00 96.25 199 ALA A C 1
ATOM 1625 O O . ALA A 1 199 ? 51.722 0.662 -68.059 1.00 96.25 199 ALA A O 1
ATOM 1626 N N . GLU A 1 200 ? 51.357 -0.678 -66.296 1.00 95.69 200 GLU A N 1
ATOM 1627 C CA . GLU A 1 200 ? 52.253 -1.755 -66.743 1.00 95.69 200 GLU A CA 1
ATOM 1628 C C . GLU A 1 200 ? 51.808 -2.363 -68.083 1.00 95.69 200 GLU A C 1
ATOM 1630 O O . GLU A 1 200 ? 52.629 -2.570 -68.978 1.00 95.69 200 GLU A O 1
ATOM 1635 N N . VAL A 1 201 ? 50.507 -2.629 -68.254 1.00 96.56 201 VAL A N 1
ATOM 1636 C CA . VAL A 1 201 ? 49.956 -3.158 -69.515 1.00 96.56 201 VAL A CA 1
ATOM 1637 C C . VAL A 1 201 ? 50.108 -2.149 -70.651 1.00 96.56 201 VAL A C 1
ATOM 1639 O O . VAL A 1 201 ? 50.467 -2.534 -71.764 1.00 96.56 201 VAL A O 1
ATOM 1642 N N . GLU A 1 202 ? 49.856 -0.864 -70.399 1.00 95.62 202 GLU A N 1
ATOM 1643 C CA . GLU A 1 202 ? 50.039 0.193 -71.394 1.00 95.62 202 GLU A CA 1
ATOM 1644 C C . GLU A 1 202 ? 51.509 0.318 -71.812 1.00 95.62 202 GLU A C 1
ATOM 1646 O O . GLU A 1 202 ? 51.809 0.383 -73.008 1.00 95.62 202 GLU A O 1
ATOM 1651 N N . GLU A 1 203 ? 52.436 0.263 -70.854 1.00 95.50 203 GLU A N 1
ATOM 1652 C CA . GLU A 1 203 ? 53.868 0.277 -71.138 1.00 95.50 203 GLU A CA 1
ATOM 1653 C C . GLU A 1 203 ? 54.298 -0.967 -71.932 1.00 95.50 203 GLU A C 1
ATOM 1655 O O . GLU A 1 203 ? 55.020 -0.853 -72.926 1.00 95.50 203 GLU A O 1
ATOM 1660 N N . ALA A 1 204 ? 53.806 -2.154 -71.564 1.00 95.06 204 ALA A N 1
ATOM 1661 C CA . ALA A 1 204 ? 54.067 -3.392 -72.293 1.00 95.06 204 ALA A CA 1
ATOM 1662 C C . ALA A 1 204 ? 53.520 -3.344 -73.730 1.00 95.06 204 ALA A C 1
ATOM 1664 O O . ALA A 1 204 ? 54.213 -3.744 -74.669 1.00 95.06 204 ALA A O 1
ATOM 1665 N N . LEU A 1 205 ? 52.314 -2.803 -73.933 1.00 94.94 205 LEU A N 1
ATOM 1666 C CA . LEU A 1 205 ? 51.727 -2.598 -75.260 1.00 94.94 205 LEU A CA 1
ATOM 1667 C C . LEU A 1 205 ? 52.520 -1.584 -76.082 1.00 94.94 205 LEU A C 1
ATOM 1669 O O . LEU A 1 205 ? 52.710 -1.796 -77.281 1.00 94.94 205 LEU A O 1
ATOM 1673 N N . LYS A 1 206 ? 53.000 -0.502 -75.463 1.00 95.19 206 LYS A N 1
ATOM 1674 C CA . LYS A 1 206 ? 53.855 0.486 -76.125 1.00 95.19 206 LYS A CA 1
ATOM 1675 C C . LYS A 1 206 ? 55.161 -0.155 -76.588 1.00 95.19 206 LYS A C 1
ATOM 1677 O O . LYS A 1 206 ? 55.485 -0.064 -77.769 1.00 95.19 206 LYS A O 1
ATOM 1682 N N . ARG A 1 207 ? 55.838 -0.897 -75.704 1.00 94.06 207 ARG A N 1
ATOM 1683 C CA . ARG A 1 207 ? 57.037 -1.678 -76.048 1.00 94.06 207 ARG A CA 1
ATOM 1684 C C . ARG A 1 207 ? 56.745 -2.668 -77.180 1.00 94.06 207 ARG A C 1
ATOM 1686 O O . ARG A 1 207 ? 57.523 -2.755 -78.125 1.00 94.06 207 ARG A O 1
ATOM 1693 N N . HIS A 1 208 ? 55.605 -3.362 -77.143 1.00 93.31 208 HIS A N 1
ATOM 1694 C CA . HIS A 1 208 ? 55.216 -4.296 -78.201 1.00 93.31 208 HIS A CA 1
ATOM 1695 C C . HIS A 1 208 ? 54.976 -3.597 -79.550 1.00 93.31 208 HIS A C 1
ATOM 1697 O O . HIS A 1 208 ? 55.457 -4.065 -80.584 1.00 93.31 208 HIS A O 1
ATOM 1703 N N . ARG A 1 209 ? 54.294 -2.445 -79.563 1.00 92.38 209 ARG A N 1
ATOM 1704 C CA . ARG A 1 209 ? 54.112 -1.633 -80.779 1.00 92.38 209 ARG A CA 1
ATOM 1705 C C . ARG A 1 209 ? 55.442 -1.166 -81.350 1.00 92.38 209 ARG A C 1
ATOM 1707 O O . ARG A 1 209 ? 55.651 -1.333 -82.543 1.00 92.38 209 ARG A O 1
ATOM 1714 N N . GLU A 1 210 ? 56.348 -0.670 -80.511 1.00 93.06 210 GLU A N 1
ATOM 1715 C CA . GLU A 1 210 ? 57.693 -0.270 -80.938 1.00 93.06 210 GLU A CA 1
ATOM 1716 C C . GLU A 1 210 ? 58.471 -1.458 -81.528 1.00 93.06 210 GLU A C 1
ATOM 1718 O O . GLU A 1 210 ? 59.173 -1.303 -82.527 1.00 93.06 210 GLU A O 1
ATOM 1723 N N . THR A 1 211 ? 58.331 -2.666 -80.965 1.00 92.12 211 THR A N 1
ATOM 1724 C CA . THR A 1 211 ? 58.945 -3.871 -81.549 1.00 92.12 211 THR A CA 1
ATOM 1725 C C . THR A 1 211 ? 58.324 -4.255 -82.891 1.00 92.12 211 THR A C 1
ATOM 1727 O O . THR A 1 211 ? 59.061 -4.518 -83.835 1.00 92.12 211 THR A O 1
ATOM 1730 N N . MET A 1 212 ? 56.993 -4.217 -83.013 1.00 91.12 212 MET A N 1
ATOM 1731 C CA . MET A 1 212 ? 56.279 -4.524 -84.257 1.00 91.12 212 MET A CA 1
ATOM 1732 C C . MET A 1 212 ? 56.546 -3.486 -85.347 1.00 91.12 212 MET A C 1
ATOM 1734 O O . MET A 1 212 ? 56.623 -3.838 -86.520 1.00 91.12 212 MET A O 1
ATOM 1738 N N . GLU A 1 213 ? 56.698 -2.214 -84.984 1.00 90.94 213 GLU A N 1
ATOM 1739 C CA . GLU A 1 213 ? 57.070 -1.145 -85.906 1.00 90.94 213 GLU A CA 1
ATOM 1740 C C . GLU A 1 213 ? 58.494 -1.350 -86.415 1.00 90.94 213 GLU A C 1
ATOM 1742 O O . GLU A 1 213 ? 58.688 -1.395 -87.626 1.00 90.94 213 GLU A O 1
ATOM 1747 N N . LYS A 1 214 ? 59.457 -1.632 -85.527 1.00 91.62 214 LYS A N 1
ATOM 1748 C CA . LYS A 1 214 ? 60.825 -2.004 -85.924 1.00 91.62 214 LYS A CA 1
ATOM 1749 C C . LYS A 1 214 ? 60.854 -3.251 -86.808 1.00 91.62 214 LYS A C 1
ATOM 1751 O O . LYS A 1 214 ? 61.605 -3.300 -87.779 1.00 91.62 214 LYS A O 1
ATOM 1756 N N . GLU A 1 215 ? 60.056 -4.274 -86.502 1.00 89.31 215 GLU A N 1
ATOM 1757 C CA . GLU A 1 215 ? 59.934 -5.462 -87.355 1.00 89.31 215 GLU A CA 1
ATOM 1758 C C . GLU A 1 215 ? 59.283 -5.145 -88.700 1.00 89.31 215 GLU A C 1
ATOM 1760 O O . GLU A 1 215 ? 59.717 -5.665 -89.725 1.00 89.31 215 GLU A O 1
ATOM 1765 N N . ARG A 1 216 ? 58.264 -4.284 -88.730 1.00 87.56 216 ARG A N 1
ATOM 1766 C CA . ARG A 1 216 ? 57.613 -3.845 -89.965 1.00 87.56 216 ARG A CA 1
ATOM 1767 C C . ARG A 1 216 ? 58.557 -3.006 -90.814 1.00 87.56 216 ARG A C 1
ATOM 1769 O O . ARG A 1 216 ? 58.584 -3.217 -92.016 1.00 87.56 216 ARG A O 1
ATOM 1776 N N . GLU A 1 217 ? 59.336 -2.108 -90.224 1.00 88.56 217 GLU A N 1
ATOM 1777 C CA . GLU A 1 217 ? 60.385 -1.352 -90.911 1.00 88.56 217 GLU A CA 1
ATOM 1778 C C . GLU A 1 217 ? 61.434 -2.294 -91.499 1.00 88.56 217 GLU A C 1
ATOM 1780 O O . GLU A 1 217 ? 61.729 -2.201 -92.689 1.00 88.56 217 GLU A O 1
ATOM 1785 N N . LYS A 1 218 ? 61.913 -3.274 -90.717 1.00 89.19 218 LYS A N 1
ATOM 1786 C CA . LYS A 1 218 ? 62.802 -4.333 -91.220 1.00 89.19 218 LYS A CA 1
ATOM 1787 C C . LYS A 1 218 ? 62.165 -5.104 -92.374 1.00 89.19 218 LYS A C 1
ATOM 1789 O O . LYS A 1 218 ? 62.797 -5.241 -93.413 1.00 89.19 218 LYS A O 1
ATOM 1794 N N . ARG A 1 219 ? 60.905 -5.534 -92.246 1.00 85.31 219 ARG A N 1
ATOM 1795 C CA . ARG A 1 219 ? 60.167 -6.232 -93.311 1.00 85.31 219 ARG A CA 1
ATOM 1796 C C . ARG A 1 219 ? 59.914 -5.356 -94.528 1.00 85.31 219 ARG A C 1
ATOM 1798 O O . ARG A 1 219 ? 59.905 -5.883 -95.626 1.00 85.31 219 ARG A O 1
ATOM 1805 N N . VAL A 1 220 ? 59.671 -4.055 -94.378 1.00 86.44 220 VAL A N 1
ATOM 1806 C CA . VAL A 1 220 ? 59.502 -3.120 -95.502 1.00 86.44 220 VAL A CA 1
ATOM 1807 C C . VAL A 1 220 ? 60.833 -2.915 -96.207 1.00 86.44 220 VAL A C 1
ATOM 1809 O O . VAL A 1 220 ? 60.856 -2.902 -97.431 1.00 86.44 220 VAL A O 1
ATOM 1812 N N . GLU A 1 221 ? 61.936 -2.816 -95.472 1.00 84.12 221 GLU A N 1
ATOM 1813 C CA . GLU A 1 221 ? 63.280 -2.715 -96.038 1.00 84.12 221 GLU A CA 1
ATOM 1814 C C . GLU A 1 221 ? 63.686 -4.022 -96.745 1.00 84.12 221 GLU A C 1
ATOM 1816 O O . GLU A 1 221 ? 64.155 -4.004 -97.883 1.00 84.12 221 GLU A O 1
ATOM 1821 N N . GLU A 1 222 ? 63.413 -5.175 -96.133 1.00 83.31 222 GLU A N 1
ATOM 1822 C CA . GLU A 1 222 ? 63.567 -6.498 -96.743 1.00 83.31 222 GLU A CA 1
ATOM 1823 C C . GLU A 1 222 ? 62.639 -6.683 -97.945 1.00 83.31 222 GLU A C 1
ATOM 1825 O O . GLU A 1 222 ? 63.088 -7.166 -98.975 1.00 83.31 222 GLU A O 1
ATOM 1830 N N . ALA A 1 223 ? 61.379 -6.247 -97.877 1.00 80.00 223 ALA A N 1
ATOM 1831 C CA . ALA A 1 223 ? 60.426 -6.291 -98.984 1.00 80.00 223 ALA A CA 1
ATOM 1832 C C . ALA A 1 223 ? 60.764 -5.280 -100.082 1.00 80.00 223 ALA A C 1
ATOM 1834 O O . ALA A 1 223 ? 60.424 -5.509 -101.235 1.00 80.00 223 ALA A O 1
ATOM 1835 N N . ARG A 1 224 ? 61.437 -4.169 -99.769 1.00 79.50 224 ARG A N 1
ATOM 1836 C CA . ARG A 1 224 ? 61.982 -3.218 -100.744 1.00 79.50 224 ARG A CA 1
ATOM 1837 C C . ARG A 1 224 ? 63.161 -3.848 -101.480 1.00 79.50 224 ARG A C 1
ATOM 1839 O O . ARG A 1 224 ? 63.194 -3.775 -102.707 1.00 79.50 224 ARG A O 1
ATOM 1846 N N . LYS A 1 225 ? 64.051 -4.544 -100.764 1.00 75.31 225 LYS A N 1
ATOM 1847 C CA . LYS A 1 225 ? 65.119 -5.375 -101.351 1.00 75.31 225 LYS A CA 1
ATOM 1848 C C . LYS A 1 225 ? 64.544 -6.544 -102.161 1.00 75.31 225 LYS A C 1
ATOM 1850 O O . LYS A 1 225 ? 64.979 -6.774 -103.284 1.00 75.31 225 LYS A O 1
ATOM 1855 N N . ALA A 1 226 ? 63.503 -7.206 -101.656 1.00 65.00 226 ALA A N 1
ATOM 1856 C CA . ALA A 1 226 ? 62.800 -8.289 -102.336 1.00 65.00 226 ALA A CA 1
ATOM 1857 C C . ALA A 1 226 ? 61.994 -7.788 -103.543 1.00 65.00 226 ALA A C 1
ATOM 1859 O O . ALA A 1 226 ? 61.947 -8.463 -104.553 1.00 65.00 226 ALA A O 1
ATOM 1860 N N . ARG A 1 227 ? 61.410 -6.583 -103.509 1.00 59.47 227 ARG A N 1
ATOM 1861 C CA . ARG A 1 227 ? 60.780 -5.936 -104.677 1.00 59.47 227 ARG A CA 1
ATOM 1862 C C . ARG A 1 227 ? 61.809 -5.518 -105.717 1.00 59.47 227 ARG A C 1
ATOM 1864 O O . ARG A 1 227 ? 61.472 -5.480 -106.896 1.00 59.47 227 ARG A O 1
ATOM 1871 N N . GLN A 1 228 ? 63.038 -5.206 -105.311 1.00 58.06 228 GLN A N 1
ATOM 1872 C CA . GLN A 1 228 ? 64.134 -4.941 -106.238 1.00 58.06 228 GLN A CA 1
ATOM 1873 C C . GLN A 1 228 ? 64.570 -6.225 -106.965 1.00 58.06 228 GLN A C 1
ATOM 1875 O O . GLN A 1 228 ? 64.818 -6.167 -108.166 1.00 58.06 228 GLN A O 1
ATOM 1880 N N . THR A 1 229 ? 64.557 -7.385 -106.296 1.00 52.25 229 THR A N 1
ATOM 1881 C CA . THR A 1 229 ? 64.803 -8.698 -106.928 1.00 52.25 229 THR A CA 1
ATOM 1882 C C . THR A 1 229 ? 63.576 -9.270 -107.654 1.00 52.25 229 THR A C 1
ATOM 1884 O O . THR A 1 229 ? 63.711 -9.884 -108.707 1.00 52.25 229 THR A O 1
ATOM 1887 N N . GLN A 1 230 ? 62.361 -9.002 -107.180 1.00 44.94 230 GLN A N 1
ATOM 1888 C CA . GLN A 1 230 ? 61.102 -9.449 -107.788 1.00 44.94 230 GLN A CA 1
ATOM 1889 C C . GLN A 1 230 ? 60.679 -8.565 -108.977 1.00 44.94 230 GLN A C 1
ATOM 1891 O O . GLN A 1 230 ? 59.914 -9.007 -109.824 1.00 44.94 230 GLN A O 1
ATOM 1896 N N . ARG A 1 231 ? 61.243 -7.354 -109.139 1.00 46.09 231 ARG A N 1
ATOM 1897 C CA . ARG A 1 231 ? 61.113 -6.561 -110.381 1.00 46.09 231 ARG A CA 1
ATOM 1898 C C . ARG A 1 231 ? 61.847 -7.170 -111.585 1.00 46.09 231 ARG A C 1
ATOM 1900 O O . ARG A 1 231 ? 61.610 -6.710 -112.697 1.00 46.09 231 ARG A O 1
ATOM 1907 N N . GLN A 1 232 ? 62.699 -8.179 -111.384 1.00 46.12 232 GLN A N 1
ATOM 1908 C CA . GLN A 1 232 ? 63.348 -8.927 -112.469 1.00 46.12 232 GLN A CA 1
ATOM 1909 C C . GLN A 1 232 ? 62.640 -10.240 -112.832 1.00 46.12 232 GLN A C 1
ATOM 1911 O O . GLN A 1 232 ? 62.956 -10.810 -113.868 1.00 46.12 232 GLN A O 1
ATOM 1916 N N . ASN A 1 233 ? 61.666 -10.710 -112.047 1.00 41.09 233 ASN A N 1
ATOM 1917 C CA . ASN A 1 233 ? 61.007 -11.992 -112.291 1.00 41.09 233 ASN A CA 1
ATOM 1918 C C . ASN A 1 233 ? 59.495 -11.880 -112.069 1.00 41.09 233 ASN A C 1
ATOM 1920 O O . ASN A 1 233 ? 59.055 -11.725 -110.934 1.00 41.09 233 ASN A O 1
ATOM 1924 N N . TYR A 1 234 ? 58.741 -12.066 -113.161 1.00 34.72 234 TYR A N 1
ATOM 1925 C CA . TYR A 1 234 ? 57.285 -12.285 -113.223 1.00 34.72 234 TYR A CA 1
ATOM 1926 C C . TYR A 1 234 ? 56.418 -11.033 -112.962 1.00 34.72 234 TYR A C 1
ATOM 1928 O O . TYR A 1 234 ? 56.389 -10.500 -111.862 1.00 34.72 234 TYR A O 1
ATOM 1936 N N . SER A 1 235 ? 55.691 -10.432 -113.919 1.00 34.72 235 SER A N 1
ATOM 1937 C CA . SER A 1 235 ? 54.915 -10.947 -115.068 1.00 34.72 235 SER A CA 1
ATOM 1938 C C . SER A 1 235 ? 53.936 -12.071 -114.698 1.00 34.72 235 SER A C 1
ATOM 1940 O O . SER A 1 235 ? 54.366 -13.184 -114.438 1.00 34.72 235 SER A O 1
ATOM 1942 N N . TYR A 1 236 ? 52.632 -11.769 -114.796 1.00 30.94 236 TYR A N 1
ATOM 1943 C CA . TYR A 1 236 ? 51.488 -12.681 -115.012 1.00 30.94 236 TYR A CA 1
ATOM 1944 C C . TYR A 1 236 ? 50.592 -13.146 -113.829 1.00 30.94 236 TYR A C 1
ATOM 1946 O O . TYR A 1 236 ? 51.039 -13.844 -112.929 1.00 30.94 236 TYR A O 1
ATOM 1954 N N . GLY A 1 237 ? 49.278 -12.847 -113.964 1.00 29.83 237 GLY A N 1
ATOM 1955 C CA . GLY A 1 237 ? 48.093 -13.545 -113.392 1.00 29.83 237 GLY A CA 1
ATOM 1956 C C . GLY A 1 237 ? 47.772 -13.296 -111.907 1.00 29.83 237 GLY A C 1
ATOM 1957 O O . GLY A 1 237 ? 48.678 -13.113 -111.115 1.00 29.83 237 GLY A O 1
ATOM 1958 N N . GLY A 1 238 ? 46.540 -13.274 -111.380 1.00 31.25 238 GLY A N 1
ATOM 1959 C CA . GLY A 1 238 ? 45.151 -13.509 -111.819 1.00 31.25 238 GLY A CA 1
ATOM 1960 C C . GLY A 1 238 ? 44.263 -13.442 -110.543 1.00 31.25 238 GLY A C 1
ATOM 1961 O O . GLY A 1 238 ? 44.730 -13.804 -109.472 1.00 31.25 238 GLY A O 1
ATOM 1962 N N . ARG A 1 239 ? 43.170 -12.662 -110.526 1.00 34.28 239 ARG A N 1
ATOM 1963 C CA . ARG A 1 239 ? 41.726 -13.033 -110.487 1.00 34.28 239 ARG A CA 1
ATOM 1964 C C . ARG A 1 239 ? 41.209 -14.021 -109.405 1.00 34.28 239 ARG A C 1
ATOM 1966 O O . ARG A 1 239 ? 41.710 -15.128 -109.288 1.00 34.28 239 ARG A O 1
ATOM 1973 N N . ASN A 1 240 ? 40.045 -13.634 -108.841 1.00 31.27 240 ASN A N 1
ATOM 1974 C CA . ASN A 1 240 ? 39.014 -14.379 -108.070 1.00 31.27 240 ASN A CA 1
ATOM 1975 C C . ASN A 1 240 ? 39.326 -14.670 -106.582 1.00 31.27 240 ASN A C 1
ATOM 1977 O O . ASN A 1 240 ? 40.457 -14.968 -106.245 1.00 31.27 240 ASN A O 1
ATOM 1981 N N . GLY A 1 241 ? 38.391 -14.629 -105.621 1.00 31.77 241 GLY A N 1
ATOM 1982 C CA . GLY A 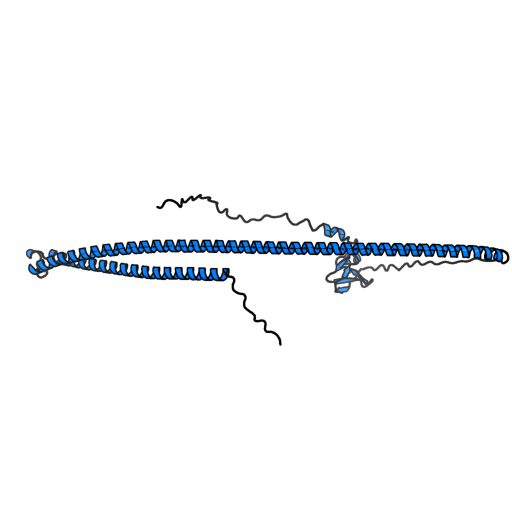1 241 ? 36.946 -14.357 -105.616 1.00 31.77 241 GLY A CA 1
ATOM 1983 C C . GLY A 1 241 ? 36.312 -14.704 -104.243 1.00 31.77 241 GLY A C 1
ATOM 1984 O O . GLY A 1 241 ? 37.025 -15.137 -103.346 1.00 31.77 241 GLY A O 1
ATOM 1985 N N . SER A 1 242 ? 34.974 -14.585 -104.158 1.00 36.72 242 SER A N 1
ATOM 1986 C CA . SER A 1 242 ? 34.030 -15.298 -103.251 1.00 36.72 242 SER A CA 1
ATOM 1987 C C . SER A 1 242 ? 33.988 -14.885 -101.753 1.00 36.72 242 SER A C 1
ATOM 1989 O O . SER A 1 242 ? 35.002 -14.941 -101.076 1.00 36.72 242 SER A O 1
ATOM 1991 N N . GLN A 1 243 ? 32.915 -14.297 -101.189 1.00 35.81 243 GLN A N 1
ATOM 1992 C CA . GLN A 1 243 ? 31.538 -14.777 -100.874 1.00 35.81 243 GLN A CA 1
ATOM 1993 C C . GLN A 1 243 ? 31.423 -15.470 -99.494 1.00 35.81 243 GLN A C 1
ATOM 1995 O O . GLN A 1 243 ? 32.158 -16.412 -99.235 1.00 35.81 243 GLN A O 1
ATOM 2000 N N . HIS A 1 244 ? 30.494 -14.989 -98.644 1.00 39.28 244 HIS A N 1
ATOM 2001 C CA . HIS A 1 244 ? 29.540 -15.717 -97.763 1.00 39.28 244 HIS A CA 1
ATOM 2002 C C . HIS A 1 244 ? 29.012 -14.748 -96.679 1.00 39.28 244 HIS A C 1
ATOM 2004 O O . HIS A 1 244 ? 29.779 -14.250 -95.866 1.00 39.28 244 HIS A O 1
ATOM 2010 N N . GLN A 1 245 ? 27.779 -14.224 -96.747 1.00 39.75 245 GLN A N 1
ATOM 2011 C CA . GLN A 1 245 ? 26.473 -14.861 -96.477 1.00 39.75 245 GLN A CA 1
ATOM 2012 C C . GLN A 1 245 ? 26.414 -15.660 -95.168 1.00 39.75 245 GLN A C 1
ATOM 2014 O O . GLN A 1 245 ? 27.046 -16.699 -95.033 1.00 39.75 245 GLN A O 1
ATOM 2019 N N . GLY A 1 246 ? 25.566 -15.185 -94.251 1.00 38.09 246 GLY A N 1
ATOM 2020 C CA . GLY A 1 246 ? 25.194 -15.856 -93.008 1.00 38.09 246 GLY A CA 1
ATOM 2021 C C . GLY A 1 246 ? 23.942 -15.234 -92.384 1.00 38.09 246 GLY A C 1
ATOM 2022 O O . GLY A 1 246 ? 23.955 -14.834 -91.226 1.00 38.09 246 GLY A O 1
ATOM 2023 N N . HIS A 1 247 ? 22.874 -15.090 -93.177 1.00 39.81 247 HIS A N 1
ATOM 2024 C CA . HIS A 1 247 ? 21.521 -14.844 -92.675 1.00 39.81 247 HIS A CA 1
ATOM 2025 C C . HIS A 1 247 ? 21.008 -16.131 -92.012 1.00 39.81 247 HIS A C 1
ATOM 2027 O O . HIS A 1 247 ? 20.689 -17.086 -92.710 1.00 39.81 247 HIS A O 1
ATOM 2033 N N . ASN A 1 248 ? 20.879 -16.139 -90.685 1.00 39.72 248 ASN A N 1
ATOM 2034 C CA . ASN A 1 248 ? 20.076 -17.130 -89.968 1.00 39.72 248 ASN A CA 1
ATOM 2035 C C . ASN A 1 248 ? 18.726 -16.493 -89.625 1.00 39.72 248 ASN A C 1
ATOM 2037 O O . ASN A 1 248 ? 18.546 -15.930 -88.547 1.00 39.72 248 ASN A O 1
ATOM 2041 N N . GLN A 1 249 ? 17.787 -16.544 -90.572 1.00 41.09 249 GLN A N 1
ATOM 2042 C CA . GLN A 1 249 ? 16.370 -16.362 -90.267 1.00 41.09 249 GLN A CA 1
ATOM 2043 C C . GLN A 1 249 ? 15.872 -17.676 -89.666 1.00 41.09 249 GLN A C 1
ATOM 2045 O O . GLN A 1 249 ? 15.693 -18.673 -90.362 1.00 41.09 249 GLN A O 1
ATOM 2050 N N . THR A 1 250 ? 15.711 -17.695 -88.349 1.00 46.44 250 THR A N 1
ATOM 2051 C CA . THR A 1 250 ? 14.967 -18.752 -87.667 1.00 46.44 250 THR A CA 1
ATOM 2052 C C . THR A 1 250 ? 13.488 -18.619 -88.038 1.00 46.44 250 THR A C 1
ATOM 2054 O O . THR A 1 250 ? 12.975 -17.500 -87.985 1.00 46.44 250 THR A O 1
ATOM 2057 N N . PRO A 1 251 ? 12.786 -19.707 -88.390 1.00 49.53 251 PRO A N 1
ATOM 2058 C CA . PRO A 1 251 ? 11.355 -19.654 -88.658 1.00 49.53 251 PRO A CA 1
ATOM 2059 C C . PRO A 1 251 ? 10.624 -19.186 -87.393 1.00 49.53 251 PRO A C 1
ATOM 2061 O O . PRO A 1 251 ? 10.685 -19.846 -86.355 1.00 49.53 251 PRO A O 1
ATOM 2064 N N . GLU A 1 252 ? 9.951 -18.033 -87.461 1.00 51.34 252 GLU A N 1
ATOM 2065 C CA . GLU A 1 252 ? 8.959 -17.646 -86.459 1.00 51.34 252 GLU A CA 1
ATOM 2066 C C . GLU A 1 252 ? 7.819 -18.664 -86.536 1.00 51.34 252 GLU A C 1
ATOM 2068 O O . GLU A 1 252 ? 6.919 -18.575 -87.367 1.00 51.34 252 GLU A O 1
ATOM 2073 N N . ILE A 1 253 ? 7.883 -19.679 -85.676 1.00 60.38 253 ILE A N 1
ATOM 2074 C CA . ILE A 1 253 ? 6.755 -20.561 -85.397 1.00 60.38 253 ILE A CA 1
ATOM 2075 C C . ILE A 1 253 ? 5.727 -19.685 -84.679 1.00 60.38 253 ILE A C 1
ATOM 2077 O O . ILE A 1 253 ? 5.789 -19.493 -83.462 1.00 60.38 253 ILE A O 1
ATOM 2081 N N . SER A 1 254 ? 4.810 -19.092 -85.443 1.00 71.38 254 SER A N 1
ATOM 2082 C CA . SER A 1 254 ? 3.661 -18.368 -84.912 1.00 71.38 254 SER A CA 1
ATOM 2083 C C . SER A 1 254 ? 2.734 -19.374 -84.231 1.00 71.38 254 SER A C 1
ATOM 2085 O O . SER A 1 254 ? 1.851 -19.960 -84.850 1.00 71.38 254 SER A O 1
ATOM 2087 N N . CYS A 1 255 ? 2.984 -19.635 -82.951 1.00 81.44 255 CYS A N 1
ATOM 2088 C CA . CYS A 1 255 ? 2.127 -20.483 -82.141 1.00 81.44 255 CYS A CA 1
ATOM 2089 C C . CYS A 1 255 ? 0.820 -19.742 -81.852 1.00 81.44 255 CYS A C 1
ATOM 2091 O O . CYS A 1 255 ? 0.802 -18.733 -81.142 1.00 81.44 255 CYS A O 1
ATOM 2093 N N . GLU A 1 256 ? -0.285 -20.258 -82.377 1.00 81.88 256 GLU A N 1
ATOM 2094 C CA . GLU A 1 256 ? -1.616 -19.873 -81.935 1.00 81.88 256 GLU A CA 1
ATOM 2095 C C . GLU A 1 256 ? -1.796 -20.445 -80.527 1.00 81.88 256 GLU A C 1
ATOM 2097 O O . GLU A 1 256 ? -2.089 -21.621 -80.333 1.00 81.88 256 GLU A O 1
ATOM 2102 N N . HIS A 1 257 ? -1.554 -19.631 -79.499 1.00 86.00 257 HIS A N 1
ATOM 2103 C CA . HIS A 1 257 ? -1.603 -20.043 -78.089 1.00 86.00 257 HIS A CA 1
ATOM 2104 C C . HIS A 1 257 ? -3.002 -20.507 -77.601 1.00 86.00 257 HIS A C 1
ATOM 2106 O O . HIS A 1 257 ? -3.228 -20.659 -76.392 1.00 86.00 257 HIS A O 1
ATOM 2112 N N . SER A 1 258 ? -3.945 -20.725 -78.520 1.00 76.50 258 SER A N 1
ATOM 2113 C CA . SER A 1 258 ? -5.271 -21.294 -78.324 1.00 76.50 258 SER A CA 1
ATOM 2114 C C . SER A 1 258 ? -5.173 -22.743 -77.850 1.00 76.50 258 SER A C 1
ATOM 2116 O O . SER A 1 258 ? -4.728 -23.629 -78.571 1.00 76.50 258 SER A O 1
ATOM 2118 N N . GLY A 1 259 ? -5.587 -22.994 -76.610 1.00 85.31 259 GLY A N 1
ATOM 2119 C CA . GLY A 1 259 ? -5.587 -24.337 -76.043 1.00 85.31 259 GLY A CA 1
ATOM 2120 C C . GLY A 1 259 ? -5.510 -24.357 -74.523 1.00 85.31 259 GLY A C 1
ATOM 2121 O O . GLY A 1 259 ? -5.427 -23.321 -73.845 1.00 85.31 259 GLY A O 1
ATOM 2122 N N . TRP A 1 260 ? -5.547 -25.570 -73.980 1.00 92.56 260 TRP A N 1
ATOM 2123 C CA . TRP A 1 260 ? -5.271 -25.823 -72.574 1.00 92.56 260 TRP A CA 1
ATOM 2124 C C . TRP A 1 260 ? -3.755 -25.743 -72.330 1.00 92.56 260 TRP A C 1
ATOM 2126 O O . TRP A 1 260 ? -2.956 -26.119 -73.183 1.00 92.56 260 TRP A O 1
ATOM 2136 N N . TRP A 1 261 ? -3.355 -25.169 -71.197 1.00 96.12 261 TRP A N 1
ATOM 2137 C CA . TRP A 1 261 ? -1.946 -25.009 -70.825 1.00 96.12 261 TRP A CA 1
ATOM 2138 C C . TRP A 1 261 ? -1.646 -25.915 -69.631 1.00 96.12 261 TRP A C 1
ATOM 2140 O O . TRP A 1 261 ? -2.445 -25.969 -68.692 1.00 96.12 261 TRP A O 1
ATOM 2150 N N . SER A 1 262 ? -0.495 -26.586 -69.644 1.00 94.94 262 SER A N 1
ATOM 2151 C CA . SER A 1 262 ? -0.061 -27.455 -68.545 1.00 94.94 262 SER A CA 1
ATOM 2152 C C . SER A 1 262 ? 0.404 -26.627 -67.350 1.00 94.94 262 SER A C 1
ATOM 2154 O O . SER A 1 262 ? 1.094 -25.618 -67.509 1.00 94.94 262 SER A O 1
ATOM 2156 N N . LYS A 1 263 ? 0.042 -27.057 -66.139 1.00 96.88 263 LYS A N 1
ATOM 2157 C CA . LYS A 1 263 ? 0.491 -26.441 -64.887 1.00 96.88 263 LYS A CA 1
ATOM 2158 C C . LYS A 1 263 ? 1.901 -26.936 -64.552 1.00 96.88 263 LYS A C 1
ATOM 2160 O O . LYS A 1 263 ? 2.103 -28.129 -64.362 1.00 96.88 263 LYS A O 1
ATOM 2165 N N . LEU A 1 264 ? 2.856 -26.016 -64.450 1.00 94.94 264 LEU A N 1
ATOM 2166 C CA . LEU A 1 264 ? 4.203 -26.267 -63.945 1.00 94.94 264 LEU A CA 1
ATOM 2167 C C . LEU A 1 264 ? 4.282 -25.812 -62.489 1.00 94.94 264 LEU A C 1
ATOM 2169 O O . LEU A 1 264 ? 4.120 -24.626 -62.199 1.00 94.94 264 LEU A O 1
ATOM 2173 N N . GLU A 1 265 ? 4.527 -26.743 -61.574 1.00 95.62 265 GLU A N 1
ATOM 2174 C CA . GLU A 1 265 ? 4.656 -26.432 -60.151 1.00 95.62 265 GLU A CA 1
ATOM 2175 C C . GLU A 1 265 ? 6.030 -25.837 -59.813 1.00 95.62 265 GLU A C 1
ATOM 2177 O O . GLU A 1 265 ? 7.038 -26.120 -60.467 1.00 95.62 265 GLU A O 1
ATOM 2182 N N . GLY A 1 266 ? 6.059 -24.985 -58.785 1.00 90.81 266 GLY A N 1
ATOM 2183 C CA . GLY A 1 266 ? 7.270 -24.330 -58.296 1.00 90.81 266 GLY A CA 1
ATOM 2184 C C . GLY A 1 266 ? 7.418 -22.869 -58.726 1.00 90.81 266 GLY A C 1
ATOM 2185 O O . GLY A 1 266 ? 6.692 -22.352 -59.579 1.00 90.81 266 GLY A O 1
ATOM 2186 N N . ARG A 1 267 ? 8.380 -22.186 -58.094 1.00 92.69 267 ARG A N 1
ATOM 2187 C CA . ARG A 1 267 ? 8.638 -20.760 -58.308 1.00 92.69 267 ARG A CA 1
ATOM 2188 C C . ARG A 1 267 ? 9.337 -20.536 -59.650 1.00 92.69 267 ARG A C 1
ATOM 2190 O O . ARG A 1 267 ? 10.418 -21.072 -59.880 1.00 92.69 267 ARG A O 1
ATOM 2197 N N . ARG A 1 268 ? 8.731 -19.735 -60.526 1.00 91.75 268 ARG A N 1
ATOM 2198 C CA . ARG A 1 268 ? 9.255 -19.399 -61.865 1.00 91.75 268 ARG A CA 1
ATOM 2199 C C . ARG A 1 268 ? 9.017 -17.926 -62.161 1.00 91.75 268 ARG A C 1
ATOM 2201 O O . ARG A 1 268 ? 7.967 -17.406 -61.799 1.00 91.75 268 ARG A O 1
ATOM 2208 N N . ASP A 1 269 ? 9.927 -17.275 -62.869 1.00 91.88 269 ASP A N 1
ATOM 2209 C CA . ASP A 1 269 ? 9.708 -15.899 -63.317 1.00 91.88 269 ASP A CA 1
ATOM 2210 C C . ASP A 1 269 ? 8.983 -15.892 -64.665 1.00 91.88 269 ASP A C 1
ATOM 2212 O O . ASP A 1 269 ? 9.299 -16.666 -65.570 1.00 91.88 269 ASP A O 1
ATOM 2216 N N . CYS A 1 270 ? 7.963 -15.043 -64.792 1.00 92.88 270 CYS A N 1
ATOM 2217 C CA . CYS A 1 270 ? 7.217 -14.905 -66.036 1.00 92.88 270 CYS A CA 1
ATOM 2218 C C . CYS A 1 270 ? 8.038 -14.068 -67.036 1.00 92.88 270 CYS A C 1
ATOM 2220 O O . CYS A 1 270 ? 8.232 -12.880 -66.778 1.00 92.88 270 CYS A O 1
ATOM 2222 N N . PRO A 1 27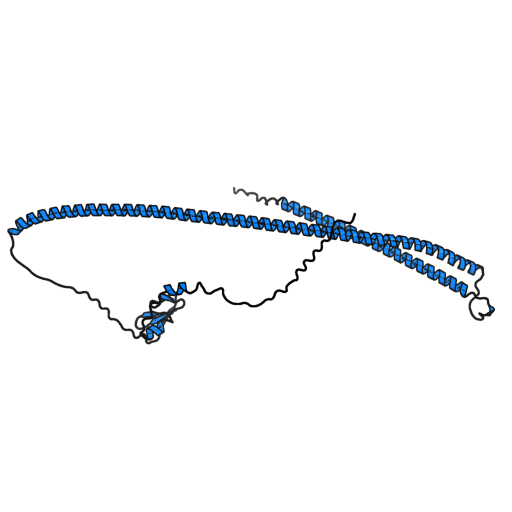1 ? 8.452 -14.594 -68.205 1.00 89.94 271 PRO A N 1
ATOM 2223 C CA . PRO A 1 271 ? 9.245 -13.839 -69.185 1.00 89.94 271 PRO A CA 1
ATOM 2224 C C . PRO A 1 271 ? 8.503 -12.622 -69.761 1.00 89.94 271 PRO A C 1
ATOM 2226 O O . PRO A 1 271 ? 9.113 -11.727 -70.332 1.00 89.94 271 PRO A O 1
ATOM 2229 N N . HIS A 1 272 ? 7.180 -12.572 -69.600 1.00 90.06 272 HIS A N 1
ATOM 2230 C CA . HIS A 1 272 ? 6.326 -11.536 -70.168 1.00 90.06 272 HIS A CA 1
ATOM 2231 C C . HIS A 1 272 ? 6.091 -10.330 -69.255 1.00 90.06 272 HIS A C 1
ATOM 2233 O O . HIS A 1 272 ? 5.896 -9.222 -69.743 1.00 90.06 272 HIS A O 1
ATOM 2239 N N . CYS A 1 273 ? 6.071 -10.537 -67.939 1.00 89.69 273 CYS A N 1
ATOM 2240 C CA . CYS A 1 273 ? 5.836 -9.461 -66.972 1.00 89.69 273 CYS A CA 1
ATOM 2241 C C . CYS A 1 273 ? 6.910 -9.376 -65.891 1.00 89.69 273 CYS A C 1
ATOM 2243 O O . CYS A 1 273 ? 6.693 -8.644 -64.934 1.00 89.69 273 CYS A O 1
ATOM 2245 N N . THR A 1 274 ? 7.970 -10.190 -65.996 1.00 86.56 274 THR A N 1
ATOM 2246 C CA . THR A 1 274 ? 9.104 -10.353 -65.059 1.00 86.56 274 THR A CA 1
ATOM 2247 C C . THR A 1 274 ? 8.740 -10.656 -63.599 1.00 86.56 274 THR A C 1
ATOM 2249 O O . THR A 1 274 ? 9.616 -10.902 -62.775 1.00 86.56 274 THR A O 1
ATOM 2252 N N . GLY A 1 275 ? 7.447 -10.729 -63.285 1.00 86.00 275 GLY A N 1
ATOM 2253 C CA . GLY A 1 275 ? 6.932 -11.057 -61.968 1.00 86.00 275 GLY A CA 1
ATOM 2254 C C . GLY A 1 275 ? 7.148 -12.532 -61.592 1.00 86.00 275 GLY A C 1
ATOM 2255 O O . GLY A 1 275 ? 6.930 -13.419 -62.431 1.00 86.00 275 GLY A O 1
ATOM 2256 N N . PRO A 1 276 ? 7.508 -12.815 -60.327 1.00 89.00 276 PRO A N 1
ATOM 2257 C CA . PRO A 1 276 ? 7.633 -14.176 -59.824 1.00 89.00 276 PRO A CA 1
ATOM 2258 C C . PRO A 1 276 ? 6.260 -14.851 -59.709 1.00 89.00 276 PRO A C 1
ATOM 2260 O O . PRO A 1 276 ? 5.350 -14.366 -59.035 1.00 89.00 276 PRO A O 1
ATOM 2263 N N . CYS A 1 277 ? 6.115 -16.015 -60.332 1.00 88.62 277 CYS A N 1
ATOM 2264 C CA . CYS A 1 277 ? 4.984 -16.919 -60.156 1.00 88.62 277 CYS A CA 1
ATOM 2265 C C . CYS A 1 277 ? 5.260 -17.777 -58.917 1.00 88.62 277 CYS A C 1
ATOM 2267 O O . CYS A 1 277 ? 6.065 -18.703 -58.977 1.00 88.62 277 CYS A O 1
ATOM 2269 N N . TYR A 1 278 ? 4.650 -17.445 -57.777 1.00 86.44 278 TYR A N 1
ATOM 2270 C CA . TYR A 1 278 ? 4.971 -18.092 -56.496 1.00 86.44 278 TYR A CA 1
ATOM 2271 C C . TYR A 1 278 ? 4.417 -19.514 -56.345 1.00 86.44 278 TYR A C 1
ATOM 2273 O O . TYR A 1 278 ? 5.029 -20.320 -55.655 1.00 86.44 278 TYR A O 1
ATOM 2281 N N . THR A 1 279 ? 3.274 -19.823 -56.961 1.00 87.81 279 THR A N 1
ATOM 2282 C CA . THR A 1 279 ? 2.574 -21.103 -56.764 1.00 87.81 279 THR A CA 1
ATOM 2283 C C . THR A 1 279 ? 2.762 -22.057 -57.940 1.00 87.81 279 THR A C 1
ATOM 2285 O O . THR A 1 279 ? 3.128 -23.214 -57.751 1.00 87.81 279 THR A O 1
ATOM 2288 N N . PHE A 1 280 ? 2.516 -21.583 -59.159 1.00 93.38 280 PHE A N 1
ATOM 2289 C CA . PHE A 1 280 ? 2.720 -22.333 -60.395 1.00 93.38 280 PHE A CA 1
ATOM 2290 C C . PHE A 1 280 ? 2.788 -21.381 -61.592 1.00 93.38 280 PHE A C 1
ATOM 2292 O O . PHE A 1 280 ? 2.253 -20.269 -61.549 1.00 93.38 280 PHE A O 1
ATOM 2299 N N . ALA A 1 281 ? 3.407 -21.837 -62.676 1.00 95.50 281 ALA A N 1
ATOM 2300 C CA . ALA A 1 281 ? 3.339 -21.194 -63.984 1.00 95.50 281 ALA A CA 1
ATOM 2301 C C . ALA A 1 281 ? 2.571 -22.084 -64.970 1.00 95.50 281 ALA A C 1
ATOM 2303 O O . ALA A 1 281 ? 2.369 -23.271 -64.724 1.00 95.50 281 ALA A O 1
ATOM 2304 N N . LEU A 1 282 ? 2.107 -21.514 -66.078 1.00 96.31 282 LEU A N 1
ATOM 2305 C CA . LEU A 1 282 ? 1.420 -22.256 -67.133 1.00 96.31 282 LEU A CA 1
ATOM 2306 C C . LEU A 1 282 ? 2.348 -22.363 -68.346 1.00 96.31 282 LEU A C 1
ATOM 2308 O O . LEU A 1 282 ? 2.971 -21.365 -68.704 1.00 96.31 282 LEU A O 1
ATOM 2312 N N . GLN A 1 283 ? 2.407 -23.529 -68.992 1.00 96.31 283 GLN A N 1
ATOM 2313 C CA . GLN A 1 283 ? 3.199 -23.764 -70.203 1.00 96.31 283 GLN A CA 1
ATOM 2314 C C . GLN A 1 283 ? 2.308 -24.080 -71.408 1.00 96.31 283 GLN A C 1
ATOM 2316 O O . GLN A 1 283 ? 1.435 -24.947 -71.337 1.00 96.31 283 GLN A O 1
ATOM 2321 N N . CYS A 1 284 ? 2.543 -23.385 -72.521 1.00 94.75 284 CYS A N 1
ATOM 2322 C CA . CYS A 1 284 ? 1.880 -23.665 -73.790 1.00 94.75 284 CYS A CA 1
ATOM 2323 C C . CYS A 1 284 ? 2.454 -24.951 -74.420 1.00 94.75 284 CYS A C 1
ATOM 2325 O O . CYS A 1 284 ? 3.667 -25.007 -74.630 1.00 94.75 284 CYS A O 1
ATOM 2327 N N . PRO A 1 285 ? 1.634 -25.961 -74.765 1.00 92.62 285 PRO A N 1
ATOM 2328 C CA . PRO A 1 285 ? 2.134 -27.219 -75.328 1.00 92.62 285 PRO A CA 1
ATOM 2329 C C . PRO A 1 285 ? 2.718 -27.070 -76.743 1.00 92.62 285 PRO A C 1
ATOM 2331 O O . PRO A 1 285 ? 3.573 -27.861 -77.120 1.00 92.62 285 PRO A O 1
ATOM 2334 N N . GLY A 1 286 ? 2.300 -26.056 -77.5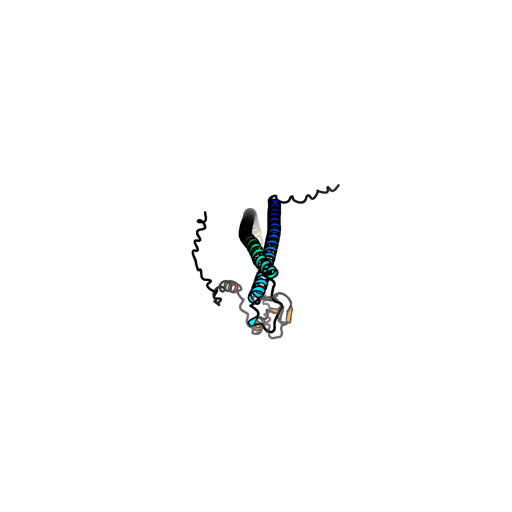13 1.00 90.00 286 GLY A N 1
ATOM 2335 C CA . GLY A 1 286 ? 2.766 -25.855 -78.892 1.00 90.00 286 GLY A CA 1
ATOM 2336 C C . GLY A 1 286 ? 4.162 -25.233 -79.006 1.00 90.00 286 GLY A C 1
ATOM 2337 O O . GLY A 1 286 ? 4.927 -25.598 -79.889 1.00 90.00 286 GLY A O 1
ATOM 2338 N N . CYS A 1 287 ? 4.518 -24.309 -78.108 1.00 91.00 287 CYS A N 1
ATOM 2339 C CA . CYS A 1 287 ? 5.776 -23.546 -78.193 1.00 91.00 287 CYS A CA 1
ATOM 2340 C C . CYS A 1 287 ? 6.581 -23.502 -76.889 1.00 91.00 287 CYS A C 1
ATOM 2342 O O . CYS A 1 287 ? 7.541 -22.743 -76.781 1.00 91.00 287 CYS A O 1
ATOM 2344 N N . ALA A 1 288 ? 6.163 -24.256 -75.870 1.00 91.50 288 ALA A N 1
ATOM 2345 C CA . ALA A 1 288 ? 6.792 -24.319 -74.552 1.00 91.50 288 ALA A CA 1
ATOM 2346 C C . ALA A 1 288 ? 6.898 -22.977 -73.793 1.00 91.50 288 ALA A C 1
ATOM 2348 O O . ALA A 1 288 ? 7.535 -22.929 -72.739 1.00 91.50 288 ALA A O 1
ATOM 2349 N N . THR A 1 289 ? 6.254 -21.901 -74.265 1.00 92.00 289 THR A N 1
ATOM 2350 C CA . THR A 1 289 ? 6.253 -20.594 -73.593 1.00 92.00 289 THR A CA 1
ATOM 2351 C C . THR A 1 289 ? 5.592 -20.691 -72.223 1.00 92.00 289 THR A C 1
ATOM 2353 O O . THR A 1 289 ? 4.486 -21.218 -72.090 1.00 92.00 289 THR A O 1
ATOM 2356 N N . ILE A 1 290 ? 6.274 -20.154 -71.212 1.00 93.81 290 ILE A N 1
ATOM 2357 C CA . ILE A 1 290 ? 5.825 -20.132 -69.821 1.00 93.81 290 ILE A CA 1
ATOM 2358 C C . ILE A 1 290 ? 5.229 -18.756 -69.518 1.00 93.81 290 ILE A C 1
ATOM 2360 O O . ILE A 1 290 ? 5.834 -17.735 -69.836 1.00 93.81 290 ILE A O 1
ATOM 2364 N N . ALA A 1 291 ? 4.062 -18.702 -68.879 1.00 94.62 291 ALA A N 1
ATOM 2365 C CA . ALA A 1 291 ? 3.436 -17.448 -68.471 1.00 94.62 291 ALA A CA 1
ATOM 2366 C C . ALA A 1 291 ? 2.732 -17.570 -67.115 1.00 94.62 291 ALA A C 1
ATOM 2368 O O . ALA A 1 291 ? 2.299 -18.649 -66.704 1.00 94.62 291 ALA A O 1
ATOM 2369 N N . CYS A 1 292 ? 2.575 -16.439 -66.423 1.00 95.12 292 CYS A N 1
ATOM 2370 C CA . CYS A 1 292 ? 1.717 -16.367 -65.246 1.00 95.12 292 CYS A CA 1
ATOM 2371 C C . CYS A 1 292 ? 0.233 -16.413 -65.645 1.00 95.12 292 CYS A C 1
ATOM 2373 O O . CYS A 1 292 ? -0.138 -16.103 -66.783 1.00 95.12 292 CYS A O 1
ATOM 2375 N N . VAL A 1 293 ? -0.635 -16.727 -64.681 1.00 93.88 293 VAL A N 1
ATOM 2376 C CA . VAL A 1 293 ? -2.093 -16.806 -64.886 1.00 93.88 293 VAL A CA 1
ATOM 2377 C C . VAL A 1 293 ? -2.665 -15.509 -65.481 1.00 93.88 293 VAL A C 1
ATOM 2379 O O . VAL A 1 293 ? -3.535 -15.566 -66.343 1.00 93.88 293 VAL A O 1
ATOM 2382 N N . ALA A 1 294 ? -2.125 -14.346 -65.098 1.00 93.06 294 ALA A N 1
ATOM 2383 C CA . ALA A 1 294 ? -2.554 -13.044 -65.617 1.00 93.06 294 ALA A CA 1
ATOM 2384 C C . ALA A 1 294 ? -2.065 -12.743 -67.050 1.00 93.06 294 ALA A C 1
ATOM 2386 O O . ALA A 1 294 ? -2.706 -11.977 -67.772 1.00 93.06 294 ALA A O 1
ATOM 2387 N N . CYS A 1 295 ? -0.937 -13.322 -67.480 1.00 93.50 295 CYS A N 1
ATOM 2388 C CA . CYS A 1 295 ? -0.390 -13.121 -68.827 1.00 93.50 295 CYS A CA 1
ATOM 2389 C C . CYS A 1 295 ? -0.974 -14.098 -69.853 1.00 93.50 295 CYS A C 1
ATOM 2391 O O . CYS A 1 295 ? -1.093 -13.728 -71.019 1.00 93.50 295 CYS A O 1
ATOM 2393 N N . ARG A 1 296 ? -1.398 -15.301 -69.435 1.00 93.38 296 ARG A N 1
ATOM 2394 C CA . ARG A 1 296 ? -2.010 -16.308 -70.320 1.00 93.38 296 ARG A CA 1
ATOM 2395 C C . ARG A 1 296 ? -3.120 -15.750 -71.227 1.00 93.38 296 ARG A C 1
ATOM 2397 O O . ARG A 1 296 ? -2.973 -15.890 -72.437 1.00 93.38 296 ARG A O 1
ATOM 2404 N N . PRO A 1 297 ? -4.198 -15.111 -70.725 1.00 91.56 297 PRO A N 1
ATOM 2405 C CA . PRO A 1 297 ? -5.287 -14.664 -71.600 1.00 91.56 297 PRO A CA 1
ATOM 2406 C C . PRO A 1 297 ? -4.833 -13.603 -72.615 1.00 91.56 297 PRO A C 1
ATOM 2408 O O . PRO A 1 297 ? -5.372 -13.532 -73.714 1.00 91.56 297 PRO A O 1
ATOM 2411 N N . LYS A 1 298 ? -3.800 -12.810 -72.292 1.00 91.19 298 LYS A N 1
ATOM 2412 C CA . LYS A 1 298 ? -3.228 -11.814 -73.214 1.00 91.19 298 LYS A CA 1
ATOM 2413 C C . LYS A 1 298 ? -2.483 -12.484 -74.370 1.00 91.19 298 LYS A C 1
ATOM 2415 O O . LYS A 1 298 ? -2.668 -12.085 -75.516 1.00 91.19 298 LYS A O 1
ATOM 2420 N N . LEU A 1 299 ? -1.711 -13.529 -74.065 1.00 89.50 299 LEU A N 1
ATOM 2421 C CA . LEU A 1 299 ? -1.002 -14.334 -75.063 1.00 89.50 299 LEU A CA 1
ATOM 2422 C C . LEU A 1 299 ? -1.970 -15.137 -75.938 1.00 89.50 299 LEU A C 1
ATOM 2424 O O . LEU A 1 299 ? -1.779 -15.208 -77.145 1.00 89.50 299 LEU A O 1
ATOM 2428 N N . GLN A 1 300 ? -3.048 -15.672 -75.355 1.00 89.94 300 GLN A N 1
ATOM 2429 C CA . GLN A 1 300 ? -4.116 -16.343 -76.107 1.00 89.94 300 GLN A CA 1
ATOM 2430 C C . GLN A 1 300 ? -4.844 -15.399 -77.073 1.00 89.94 300 GLN A C 1
ATOM 2432 O O . GLN A 1 300 ? -5.296 -15.836 -78.123 1.00 89.94 300 GLN A O 1
ATOM 2437 N N . ALA A 1 301 ? -4.918 -14.104 -76.752 1.00 88.75 301 ALA A N 1
ATOM 2438 C CA . ALA A 1 301 ? -5.488 -13.075 -77.620 1.00 88.75 301 ALA A CA 1
ATOM 2439 C C . ALA A 1 301 ? -4.497 -12.522 -78.669 1.00 88.75 301 ALA A C 1
ATOM 2441 O O . ALA A 1 301 ? -4.783 -11.495 -79.284 1.00 88.75 301 ALA A O 1
ATOM 2442 N N . GLY A 1 302 ? -3.310 -13.126 -78.824 1.00 85.12 302 GLY A N 1
ATOM 2443 C CA . GLY A 1 302 ? -2.274 -12.668 -79.758 1.00 85.12 302 GLY A CA 1
ATOM 2444 C C . GLY A 1 302 ? -1.618 -11.333 -79.378 1.00 85.12 302 GLY A C 1
ATOM 2445 O O . GLY A 1 302 ? -0.914 -10.733 -80.188 1.00 85.12 302 GLY A O 1
ATOM 2446 N N . ARG A 1 303 ? -1.831 -10.832 -78.152 1.00 80.38 303 ARG A N 1
ATOM 2447 C CA . ARG A 1 303 ? -1.268 -9.553 -77.695 1.00 80.38 303 ARG A CA 1
ATOM 2448 C C . ARG A 1 303 ? 0.024 -9.799 -76.924 1.00 80.38 303 ARG A C 1
ATOM 2450 O O . ARG A 1 303 ? 0.015 -10.500 -75.914 1.00 80.38 303 ARG A O 1
ATOM 2457 N N . LYS A 1 304 ? 1.125 -9.156 -77.337 1.00 73.94 304 LYS A N 1
ATOM 2458 C CA . LYS A 1 304 ? 2.339 -9.069 -76.509 1.00 73.94 304 LYS A CA 1
ATOM 2459 C C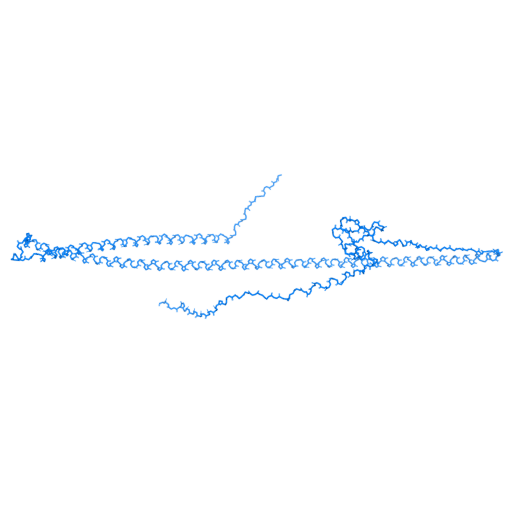 . LYS A 1 304 ? 1.990 -8.227 -75.270 1.00 73.94 304 LYS A C 1
ATOM 2461 O O . LYS A 1 304 ? 1.641 -7.056 -75.433 1.00 73.94 304 LYS A O 1
ATOM 2466 N N . PRO A 1 305 ? 1.984 -8.794 -74.048 1.00 69.44 305 PRO A N 1
ATOM 2467 C CA . PRO A 1 305 ? 1.730 -8.002 -72.852 1.00 69.44 305 PRO A CA 1
ATOM 2468 C C . PRO A 1 305 ? 2.781 -6.886 -72.763 1.00 69.44 305 PRO A C 1
ATOM 2470 O O . PRO A 1 305 ? 3.943 -7.135 -73.087 1.00 69.44 305 PRO A O 1
ATOM 2473 N N . PRO A 1 306 ? 2.390 -5.662 -72.366 1.00 66.62 306 PRO A N 1
ATOM 2474 C CA . PRO A 1 306 ? 3.350 -4.583 -72.186 1.00 66.62 306 PRO A CA 1
ATOM 2475 C C . PRO A 1 306 ? 4.396 -5.057 -71.180 1.00 66.62 306 PRO A C 1
ATOM 2477 O O . PRO A 1 306 ? 4.019 -5.563 -70.119 1.00 66.62 306 PRO A O 1
ATOM 2480 N N . LEU A 1 307 ? 5.681 -4.939 -71.537 1.00 66.81 307 LEU A N 1
ATOM 2481 C CA . LEU A 1 307 ? 6.781 -5.198 -70.614 1.00 66.81 307 LEU A CA 1
ATOM 2482 C C . LEU A 1 307 ? 6.516 -4.345 -69.378 1.00 66.81 307 LEU A C 1
ATOM 2484 O O . LEU A 1 307 ? 6.522 -3.116 -69.441 1.00 66.81 307 LEU A O 1
ATOM 2488 N N . TYR A 1 308 ? 6.141 -5.014 -68.294 1.00 61.28 308 TYR A N 1
ATOM 2489 C CA . TYR A 1 308 ? 5.709 -4.348 -67.083 1.00 61.28 308 TYR A CA 1
ATOM 2490 C C . TYR A 1 308 ? 6.945 -3.699 -66.462 1.00 61.28 308 TYR A C 1
ATOM 2492 O O . TYR A 1 308 ? 7.817 -4.388 -65.935 1.00 61.28 308 TYR A O 1
ATOM 2500 N N . ASP A 1 309 ? 7.051 -2.376 -66.586 1.00 57.91 309 ASP A N 1
ATOM 2501 C CA . ASP A 1 309 ? 8.110 -1.601 -65.955 1.00 57.91 309 ASP A CA 1
ATOM 2502 C C . ASP A 1 309 ? 7.886 -1.602 -64.436 1.00 57.91 309 ASP A C 1
ATOM 2504 O O . ASP A 1 309 ? 7.096 -0.832 -63.879 1.00 57.91 309 ASP A O 1
ATOM 2508 N N . HIS A 1 310 ? 8.579 -2.516 -63.755 1.00 59.56 310 HIS A N 1
ATOM 2509 C CA . HIS A 1 310 ? 8.546 -2.657 -62.302 1.00 59.56 310 HIS A CA 1
ATOM 2510 C C . HIS A 1 310 ? 9.039 -1.405 -61.548 1.00 59.56 310 HIS A C 1
ATOM 2512 O O . HIS A 1 310 ? 8.893 -1.355 -60.322 1.00 59.56 310 HIS A O 1
ATOM 2518 N N . SER A 1 311 ? 9.572 -0.382 -62.230 1.00 58.59 311 SER A N 1
ATOM 2519 C CA . SER A 1 311 ? 10.007 0.860 -61.587 1.00 58.59 311 SER A CA 1
ATOM 2520 C C . SER A 1 311 ? 8.843 1.708 -61.051 1.00 58.59 311 SER A C 1
ATOM 2522 O O . SER A 1 311 ? 8.990 2.351 -60.009 1.00 58.59 311 SER A O 1
ATOM 2524 N N . GLN A 1 312 ? 7.653 1.657 -61.667 1.00 56.44 312 GLN A N 1
ATOM 2525 C CA . GLN A 1 312 ? 6.560 2.572 -61.306 1.00 56.44 312 GLN A CA 1
ATOM 2526 C C . GLN A 1 312 ? 5.757 2.143 -60.065 1.00 56.44 312 GLN A C 1
ATOM 2528 O O . GLN A 1 312 ? 5.184 2.986 -59.375 1.00 56.44 312 GLN A O 1
ATOM 2533 N N . GLN A 1 313 ? 5.744 0.854 -59.701 1.00 55.94 313 GLN A N 1
ATOM 2534 C CA . GLN A 1 313 ? 4.912 0.378 -58.585 1.00 55.94 313 GLN A CA 1
ATOM 2535 C C . GLN A 1 313 ? 5.572 0.533 -57.203 1.00 55.94 313 GLN A C 1
ATOM 2537 O O . GLN A 1 313 ? 4.874 0.541 -56.188 1.00 55.94 313 GLN A O 1
ATOM 2542 N N . ARG A 1 314 ? 6.898 0.736 -57.131 1.00 52.03 314 ARG A N 1
ATOM 2543 C CA . ARG A 1 314 ? 7.586 1.005 -55.852 1.00 52.03 314 ARG A CA 1
ATOM 2544 C C . ARG A 1 314 ? 7.425 2.440 -55.345 1.00 52.03 314 ARG A C 1
ATOM 2546 O O . ARG A 1 314 ? 7.631 2.667 -54.158 1.00 52.03 314 ARG A O 1
ATOM 2553 N N . GLN A 1 315 ? 7.014 3.388 -56.188 1.00 55.59 315 GLN A N 1
ATOM 2554 C CA . GLN A 1 315 ? 6.848 4.788 -55.773 1.00 55.59 315 GLN A CA 1
ATOM 2555 C C . GLN A 1 315 ? 5.428 5.124 -55.272 1.00 55.59 315 GLN A C 1
ATOM 2557 O O . GLN A 1 315 ? 5.228 6.159 -54.642 1.00 55.59 315 GLN A O 1
ATOM 2562 N N . GLY A 1 316 ? 4.438 4.247 -55.481 1.00 50.44 316 GLY A N 1
ATOM 2563 C CA . GLY A 1 316 ? 3.027 4.551 -55.192 1.00 50.44 316 GLY A CA 1
ATOM 2564 C C . GLY A 1 316 ? 2.499 4.173 -53.799 1.00 50.44 316 GLY A C 1
ATOM 2565 O O . GLY A 1 316 ? 1.407 4.609 -53.440 1.00 50.44 316 GLY A O 1
ATOM 2566 N N . ALA A 1 317 ? 3.223 3.373 -53.007 1.00 51.38 317 ALA A N 1
ATOM 2567 C CA . ALA A 1 317 ? 2.669 2.764 -51.786 1.00 51.38 317 ALA A CA 1
ATOM 2568 C C . ALA A 1 317 ? 3.110 3.414 -50.457 1.00 51.38 317 ALA A C 1
ATOM 2570 O O . ALA A 1 317 ? 2.561 3.076 -49.412 1.00 51.38 317 ALA A O 1
ATOM 2571 N N . ALA A 1 318 ? 4.056 4.360 -50.463 1.00 53.72 318 ALA A N 1
ATOM 2572 C CA . ALA A 1 318 ? 4.610 4.920 -49.223 1.00 53.72 318 ALA A CA 1
ATOM 2573 C C . ALA A 1 318 ? 3.854 6.142 -48.653 1.00 53.72 318 ALA A C 1
ATOM 2575 O O . ALA A 1 318 ? 4.197 6.595 -47.569 1.00 53.72 318 ALA A O 1
ATOM 2576 N N . ASN A 1 319 ? 2.826 6.678 -49.331 1.00 53.62 319 ASN A N 1
ATOM 2577 C CA . ASN A 1 319 ? 2.228 7.977 -48.962 1.00 53.62 319 ASN A CA 1
ATOM 2578 C C . ASN A 1 319 ? 0.710 7.976 -48.685 1.00 53.62 319 ASN A C 1
ATOM 2580 O O . ASN A 1 319 ? 0.064 9.020 -48.749 1.00 53.62 319 ASN A O 1
ATOM 2584 N N . ARG A 1 320 ? 0.106 6.828 -48.347 1.00 51.16 320 ARG A N 1
ATOM 2585 C CA . ARG A 1 320 ? -1.320 6.764 -47.958 1.00 51.16 320 ARG A CA 1
ATOM 2586 C C . ARG A 1 320 ? -1.574 5.933 -46.701 1.00 51.16 320 ARG A C 1
ATOM 2588 O O . ARG A 1 320 ? -2.360 5.001 -46.735 1.00 51.16 320 ARG A O 1
ATOM 2595 N N . HIS A 1 321 ? -0.970 6.303 -45.575 1.00 53.22 321 HIS A N 1
ATOM 2596 C CA . HIS A 1 321 ? -1.489 5.929 -44.254 1.00 53.22 321 HIS A CA 1
ATOM 2597 C C . HIS A 1 321 ? -1.139 7.003 -43.218 1.00 53.22 321 HIS A C 1
ATOM 2599 O O . HIS A 1 321 ? -0.107 6.902 -42.576 1.00 53.22 321 HIS A O 1
ATOM 2605 N N . THR A 1 322 ? -1.991 8.030 -43.089 1.00 51.81 322 THR A N 1
ATOM 2606 C CA . THR A 1 322 ? -2.335 8.737 -41.826 1.00 51.81 322 THR A CA 1
ATOM 2607 C C . THR A 1 322 ? -3.331 9.883 -42.087 1.00 51.81 322 THR A C 1
ATOM 2609 O O . THR A 1 322 ? -3.133 11.022 -41.683 1.00 51.81 322 THR A O 1
ATOM 2612 N N . LYS A 1 323 ? -4.456 9.614 -42.762 1.00 52.69 323 LYS A N 1
ATOM 2613 C CA . LYS A 1 323 ? -5.638 10.491 -42.673 1.00 52.69 323 LYS A CA 1
ATOM 2614 C C . LYS A 1 323 ? -6.900 9.641 -42.676 1.00 52.69 323 LYS A C 1
ATOM 2616 O O . LYS A 1 323 ? -7.257 9.088 -43.710 1.00 52.69 323 LYS A O 1
ATOM 2621 N N . GLY A 1 324 ? -7.566 9.560 -41.525 1.00 45.50 324 GLY A N 1
ATOM 2622 C CA . GLY A 1 324 ? -8.957 9.122 -41.462 1.00 45.50 324 GLY A CA 1
ATOM 2623 C C . GLY A 1 324 ? -9.393 8.492 -40.143 1.00 45.50 324 GLY A C 1
ATOM 2624 O O . GLY A 1 324 ? -9.093 7.332 -39.899 1.00 45.50 324 GLY A O 1
ATOM 2625 N N . ASN A 1 325 ? -10.222 9.250 -39.417 1.00 47.06 325 ASN A N 1
ATOM 2626 C CA . ASN A 1 325 ? -11.295 8.828 -38.505 1.00 47.06 325 ASN A CA 1
ATOM 2627 C C . ASN A 1 325 ? -10.868 8.287 -37.124 1.00 47.06 325 ASN A C 1
ATOM 2629 O O . ASN A 1 325 ? -10.282 7.225 -37.009 1.00 47.06 325 ASN A O 1
ATOM 2633 N N . GLY A 1 326 ? -11.163 8.938 -35.997 1.00 50.75 326 GLY A N 1
ATOM 2634 C CA . GLY A 1 326 ? -12.326 9.786 -35.723 1.00 50.75 326 GLY A CA 1
ATOM 2635 C C . GLY A 1 326 ? -13.559 8.951 -35.363 1.00 50.75 326 GLY A C 1
ATOM 2636 O O . GLY A 1 326 ? -14.543 8.985 -36.085 1.00 50.75 326 GLY A O 1
ATOM 2637 N N . ARG A 1 327 ? -13.476 8.198 -34.259 1.00 47.22 327 ARG A N 1
ATOM 2638 C CA . ARG A 1 327 ? -14.559 7.707 -33.377 1.00 47.22 327 ARG A CA 1
ATOM 2639 C C . ARG A 1 327 ? -13.860 7.500 -32.027 1.00 47.22 327 ARG A C 1
ATOM 2641 O O . ARG A 1 327 ? -12.917 6.734 -31.948 1.00 47.22 327 ARG A O 1
ATOM 2648 N N . GLY A 1 328 ? -14.094 8.294 -30.993 1.00 53.81 328 GLY A N 1
ATOM 2649 C CA . GLY A 1 328 ? -15.383 8.426 -30.335 1.00 53.81 328 GLY A CA 1
ATOM 2650 C C . GLY A 1 328 ? -15.320 7.707 -28.987 1.00 53.81 328 GLY A C 1
ATOM 2651 O O . GLY A 1 328 ? -16.029 6.736 -28.796 1.00 53.81 328 GLY A O 1
ATOM 2652 N N . HIS A 1 329 ? -14.474 8.178 -28.065 1.00 47.59 329 HIS A N 1
ATOM 2653 C CA . HIS A 1 329 ? -14.634 7.903 -26.637 1.00 47.59 329 HIS A CA 1
ATOM 2654 C C . HIS A 1 329 ? -14.402 9.199 -25.868 1.00 47.59 329 HIS A C 1
ATOM 2656 O O . HIS A 1 329 ? -13.281 9.632 -25.616 1.00 47.59 329 HIS A O 1
ATOM 2662 N N . ARG A 1 330 ? -15.529 9.838 -25.557 1.00 44.84 330 ARG A N 1
ATOM 2663 C CA . ARG A 1 330 ? -15.676 10.874 -24.543 1.00 44.84 330 ARG A CA 1
ATOM 2664 C C . ARG A 1 330 ? -15.187 10.263 -23.225 1.00 44.84 330 ARG A C 1
ATOM 2666 O O . ARG A 1 330 ? -15.885 9.445 -22.634 1.00 44.84 330 ARG A O 1
ATOM 2673 N N . ALA A 1 331 ? -13.972 10.598 -22.807 1.00 49.16 331 ALA A N 1
ATOM 2674 C CA . ALA A 1 331 ? -13.561 10.390 -21.427 1.00 49.16 331 ALA A CA 1
ATOM 2675 C C . ALA A 1 331 ? -14.432 11.298 -20.539 1.00 49.16 331 ALA A C 1
ATOM 2677 O O . ALA A 1 331 ? -14.687 12.443 -20.933 1.00 49.16 331 ALA A O 1
ATOM 2678 N N . PRO A 1 332 ? -14.912 10.836 -19.373 1.00 52.84 332 PRO A N 1
ATOM 2679 C CA . PRO A 1 332 ? -15.532 11.733 -18.416 1.00 52.84 332 PRO A CA 1
ATOM 2680 C C . PRO A 1 332 ? -14.475 12.756 -18.002 1.00 52.84 332 PRO A C 1
ATOM 2682 O O . PRO A 1 332 ? -13.387 12.386 -17.559 1.00 52.84 332 PRO A O 1
ATOM 2685 N N . GLN A 1 333 ? -14.790 14.040 -18.166 1.00 48.25 333 GLN A N 1
ATOM 2686 C CA . GLN A 1 333 ? -14.095 15.107 -17.462 1.00 48.25 333 GLN A CA 1
ATOM 2687 C C . GLN A 1 333 ? -14.271 14.836 -15.966 1.00 48.25 333 GLN A C 1
ATOM 2689 O O . GLN A 1 333 ? -15.302 15.154 -15.381 1.00 48.25 333 GLN A O 1
ATOM 2694 N N . GLN A 1 334 ? -13.280 14.189 -15.357 1.00 49.38 334 GLN A N 1
ATOM 2695 C CA . GLN A 1 334 ? -13.083 14.288 -13.924 1.00 49.38 334 GLN A CA 1
ATOM 2696 C C . GLN A 1 334 ? -12.755 15.752 -13.659 1.00 49.38 334 GLN A C 1
ATOM 2698 O O . GLN A 1 334 ? -11.726 16.261 -14.109 1.00 49.38 334 GLN A O 1
ATOM 2703 N N . GLY A 1 335 ? -13.702 16.434 -13.020 1.00 46.25 335 GLY A N 1
ATOM 2704 C CA . GLY A 1 335 ? -13.532 17.795 -12.557 1.00 46.25 335 GLY A CA 1
ATOM 2705 C C . GLY A 1 335 ? -12.241 17.893 -11.759 1.00 46.25 335 GLY A C 1
ATOM 2706 O O . GLY A 1 335 ? -12.078 17.238 -10.731 1.00 46.25 335 GLY A O 1
ATOM 2707 N N . ARG A 1 336 ? -11.327 18.731 -12.247 1.00 48.00 336 ARG A N 1
ATOM 2708 C CA . ARG A 1 336 ? -10.398 19.436 -11.377 1.00 48.00 336 ARG A CA 1
ATOM 2709 C C . ARG A 1 336 ? -11.235 20.385 -10.532 1.00 48.00 336 ARG A C 1
ATOM 2711 O O . ARG A 1 336 ? -11.441 21.534 -10.905 1.00 48.00 336 ARG A O 1
ATOM 2718 N N . ASN A 1 337 ? -11.736 19.877 -9.417 1.00 50.16 337 ASN A N 1
ATOM 2719 C CA . ASN A 1 337 ? -11.890 20.720 -8.251 1.00 50.16 337 ASN A CA 1
ATOM 2720 C C . ASN A 1 337 ? -10.490 20.824 -7.653 1.00 50.16 337 ASN A C 1
ATOM 2722 O O . ASN A 1 337 ? -10.069 19.980 -6.865 1.00 50.16 337 ASN A O 1
ATOM 2726 N N . ASP A 1 338 ? -9.756 21.842 -8.102 1.00 48.03 338 ASP A N 1
ATOM 2727 C CA . ASP A 1 338 ? -8.658 22.430 -7.344 1.00 48.03 338 ASP A CA 1
ATOM 2728 C C . ASP A 1 338 ? -9.267 23.087 -6.093 1.00 48.03 338 ASP A C 1
ATOM 2730 O O . ASP A 1 338 ? -9.329 24.308 -5.962 1.00 48.03 338 ASP A O 1
ATOM 2734 N N . GLU A 1 339 ? -9.766 22.266 -5.166 1.00 50.16 339 GLU A N 1
ATOM 2735 C CA . GLU A 1 339 ? -9.940 22.687 -3.785 1.00 50.16 339 GLU A CA 1
ATOM 2736 C C . GLU A 1 339 ? -8.539 22.775 -3.191 1.00 50.16 339 GLU A C 1
ATOM 2738 O O . GLU A 1 339 ? -7.939 21.794 -2.747 1.00 50.16 339 GLU A O 1
ATOM 2743 N N . HIS A 1 340 ? -8.006 23.995 -3.243 1.00 52.03 340 HIS A N 1
ATOM 2744 C CA . HIS A 1 340 ? -6.994 24.496 -2.329 1.00 52.03 340 HIS A CA 1
ATOM 2745 C C . HIS A 1 340 ? -7.470 24.259 -0.894 1.00 52.03 340 HIS A C 1
ATOM 2747 O O . HIS A 1 340 ? -8.008 25.146 -0.238 1.00 52.03 340 HIS A O 1
ATOM 2753 N N . ASN A 1 341 ? -7.264 23.046 -0.398 1.00 46.25 341 ASN A N 1
ATOM 2754 C CA . ASN A 1 341 ? -7.389 22.748 1.010 1.00 46.25 341 ASN A CA 1
ATOM 2755 C C . ASN A 1 341 ? -6.027 23.002 1.653 1.00 46.25 341 ASN A C 1
ATOM 2757 O O . ASN A 1 341 ? -5.231 22.094 1.895 1.00 46.25 341 ASN A O 1
ATOM 2761 N N . GLN A 1 342 ? -5.736 24.289 1.852 1.00 44.50 342 GLN A N 1
ATOM 2762 C CA . GLN A 1 342 ? -4.721 24.748 2.791 1.00 44.50 342 GLN A CA 1
ATOM 2763 C C . GLN A 1 342 ? -5.198 24.401 4.206 1.00 44.50 342 GLN A C 1
ATOM 2765 O O . GLN A 1 342 ? -5.638 25.265 4.960 1.00 44.50 342 GLN A O 1
ATOM 2770 N N . TYR A 1 343 ? -5.113 23.127 4.586 1.00 45.69 343 TYR A N 1
ATOM 2771 C CA . TYR A 1 343 ? -5.079 22.790 5.999 1.00 45.69 343 TYR A CA 1
ATOM 2772 C C . TYR A 1 343 ? -3.704 23.177 6.529 1.00 45.69 343 TYR A C 1
ATOM 2774 O O . TYR A 1 343 ? -2.709 22.473 6.350 1.00 45.69 343 TYR A O 1
ATOM 2782 N N . ASN A 1 344 ? -3.682 24.350 7.159 1.00 48.78 344 ASN A N 1
ATOM 2783 C CA . ASN A 1 344 ? -2.701 24.740 8.157 1.00 48.78 344 ASN A CA 1
ATOM 2784 C C . ASN A 1 344 ? -2.484 23.570 9.127 1.00 48.78 344 ASN A C 1
ATOM 2786 O O . ASN A 1 344 ? -3.349 23.245 9.935 1.00 48.78 344 ASN A O 1
ATOM 2790 N N . ILE A 1 345 ? -1.320 22.933 9.015 1.00 55.44 345 ILE A N 1
ATOM 2791 C CA . ILE A 1 345 ? -0.831 21.867 9.902 1.00 55.44 345 ILE A CA 1
ATOM 2792 C C . ILE A 1 345 ? -0.104 22.441 11.138 1.00 55.44 345 ILE A C 1
ATOM 2794 O O . ILE A 1 345 ? 0.439 21.700 11.951 1.00 55.44 345 ILE A O 1
ATOM 2798 N N . TYR A 1 346 ? -0.138 23.760 11.336 1.00 52.56 346 TYR A N 1
ATOM 2799 C CA . TYR A 1 346 ? 0.468 24.426 12.486 1.00 52.56 346 TYR A CA 1
ATOM 2800 C C . TYR A 1 346 ? -0.579 25.266 13.210 1.00 52.56 346 TYR A C 1
ATOM 2802 O O . TYR A 1 346 ? -0.775 26.416 12.847 1.00 52.56 346 TYR A O 1
ATOM 2810 N N . ASP A 1 347 ? -1.283 24.658 14.168 1.00 51.91 347 ASP A N 1
ATOM 2811 C CA . ASP A 1 347 ? -1.808 25.342 15.364 1.00 51.91 347 ASP A CA 1
ATOM 2812 C C . ASP A 1 347 ? -2.504 24.339 16.295 1.00 51.91 347 ASP A C 1
ATOM 2814 O O . ASP A 1 347 ? -3.718 24.347 16.451 1.00 51.91 347 ASP A O 1
ATOM 2818 N N . TRP A 1 348 ? -1.727 23.434 16.896 1.00 55.22 348 TRP A N 1
ATOM 2819 C CA . TRP A 1 348 ? -2.102 22.731 18.131 1.00 55.22 348 TRP A CA 1
ATOM 2820 C C . TRP A 1 348 ? -0.833 22.559 18.975 1.00 55.22 348 TRP A C 1
ATOM 2822 O O . TRP A 1 348 ? -0.163 21.526 18.917 1.00 55.22 348 TRP A O 1
ATOM 2832 N N . PHE A 1 349 ? -0.490 23.621 19.704 1.00 55.94 349 PHE A N 1
ATOM 2833 C CA . PHE A 1 349 ? 0.352 23.604 20.898 1.00 55.94 349 PHE A CA 1
ATOM 2834 C C . PHE A 1 349 ? -0.451 24.176 22.061 1.00 55.94 349 PHE A C 1
ATOM 2836 O O . PHE A 1 349 ? -1.212 25.141 21.811 1.00 55.94 349 PHE A O 1
#

=== Feature glossary ===
Legend for the data blocks above and below:

— What the protein is —

The amino-acid sequence is the protein's primary structure: the linear order of residues from the N-terminus to the C-terminus, written in one-letter code. Everything else here — the 3D coordinates, the secondary structure, the domain annotations — is ultimately a consequence of this string.

Functional annotations link the protein to curated databases. InterPro entries identify conserved domains and families by matching the sequence against member-database signatures (Pfam, PROSITE, CDD, …). Gene Ontology (GO) terms describe molecular function, biological process, and cellular component in a controlled vocabulary. CATH places the structure in a hierarchical fold classification (Class/Architecture/Topology/Homologous-superfamily). The organism is the source species.

— Where its atoms are —

Atomic coordinates in PDBx/mmCIF format — the same representation the Protein Data Bank distributes. Each line of the _atom_site loop places one backbone atom in Cartesian space (units: ångströms, origin: arbitrary).

The six renders are orthographic views along the three Cartesian axes in both directions. Representation (cartoon, sticks, or surface) and color scheme (sequence-rainbow or by-chain) vary across proteins so the training set covers all the common visualization conventions.

— Local backbone conformation —

Eight-state secondary structure (DSSP): H is the canonical α-helix, G the tighter 3₁₀-helix, I the wider π-helix; E/B are β-structure, T and S are turns and bends, and '-' is everything else. DSSP derives these from the pattern of main-chain N–H···O=C hydrogen bonds, not from the sequence.

Three-state secondary structure (P-SEA) collapses the eight DSSP classes into helix (a), strand (b), and coil (c). P-SEA assigns these from Cα geometry alone — distances and angles — without requiring backbone oxygens, so it works on any Cα trace.

φ (phi) and ψ (psi) are the two rotatable backbone dihedrals per residue: φ is the C(i-1)–N–Cα–C torsion, ψ is the N–Cα–C–N(i+1) torsion, both in degrees on (−180°, 180°]. α-helical residues cluster near (−60°, −45°); β-strand residues near (−120°, +130°). A Ramachandran plot is simply a scatter of (φ, ψ) for every residue.

— Global shape and packing —

The geometric summary reports three shape descriptors. Rg (radius of gyration) measures how spread out the Cα atoms are about their centre of mass; compact globular proteins have small Rg, elongated or unfolded ones large. Cα contacts (<8 Å, |i−j|>4) count long-range residue pairs in spatial proximity — high for tightly packed folds, near zero for rods or random coil. The bounding-box extents give the protein's footprint along x, y, z in Å.

SASA measures how much of the protein is reachable by solvent. It is computed by rolling a water-sized probe over the atomic surface and summing the exposed area (Å²). Per-residue SASA distinguishes core (buried, low SASA) from surface (exposed, high SASA) residues; total SASA is a whole-molecule size measure.

Plot images: a contact map (which residues are close in 3D, as an N×N binary image), a Ramachandran scatter (backbone torsion angles, revealing secondary-structure composition at a glance), and — for AlphaFold structures — a PAE heatmap (pairwise prediction confidence).

— Structural neighborhood —

A 3Di character summarizes, for each residue, the relative orientation of the Cα frame of its nearest spatial neighbor. Because it encodes fold topology rather than chemistry, 3Di alignments detect remote structural similarity that sequence alignment misses.

The Foldseek neighbor list gives the closest experimentally determined structures in the PDB, ranked by structural alignment. TM-score near 1 means near-identical fold; near 0.3 means only rough topology match. This is how one finds what a novel AlphaFold prediction most resembles in the solved-structure universe.

— Confidence and disorder —

For AlphaFold models, the B-factor field carries pLDDT — the model's own estimate of local accuracy on a 0–100 scale. Regions with pLDDT<50 should be treated as essentially unmodeled; they often correspond to intrinsically disordered segments.

Crystallographic B-factors measure how much each atom's electron density is smeared out, in Å². They rise in mobile loops and surface residues and fall in the buried interior. In AlphaFold models this column is repurposed to hold pLDDT instead.

Predicted Aligned Error (PAE) is an AlphaFold confidence matrix: entry (i, j) is the expected error in the position of residue j, in ångströms, when the prediction is superimposed on the true structure at residue i. Low PAE within a block of residues means that block is internally rigid and well-predicted; high PAE between two blocks means their relative placement is uncertain even if each block individually is confident.